Protein AF-A0A7S3FWG8-F1 (afdb_monomer_lite)

Organism: NCBI:txid1082188

Sequence (207 aa):
MFKAMLKEMLKQERSIYPHEIDDREIMVARKSCSHLYSVLGDLEFKLQNTKIVIKPEGYLYHMGGQNKDCFIGIESIPDSMNQFRLGTIFLRNFYVALDYELNFINIGVNAGSSERAKAYIEGRALRPNDDGSNTGARLAIILTVLLTMFSIAIIFFIKGSRELKKTNGAVVKVKQAKISTNIQDEGSRSDSLIQTAEPESLDEDDK

Structure (mmCIF, N/CA/C/O backbone):
data_AF-A0A7S3FWG8-F1
#
_entry.id   AF-A0A7S3FWG8-F1
#
loop_
_atom_site.group_PDB
_atom_site.id
_atom_site.type_symbol
_atom_site.label_atom_id
_atom_site.label_alt_id
_atom_site.label_comp_id
_atom_site.label_asym_id
_atom_site.label_entity_id
_atom_site.label_seq_id
_atom_site.pdbx_PDB_ins_code
_atom_site.Cartn_x
_atom_site.Cartn_y
_atom_site.Cartn_z
_atom_site.occupancy
_atom_site.B_iso_or_equiv
_atom_site.auth_seq_id
_atom_site.auth_comp_id
_atom_site.auth_asym_id
_atom_site.auth_atom_id
_atom_site.pdbx_PDB_model_num
ATOM 1 N N . MET A 1 1 ? -3.370 7.080 -15.780 1.00 82.75 1 MET A N 1
ATOM 2 C CA . MET A 1 1 ? -2.604 7.247 -14.513 1.00 82.75 1 MET A CA 1
ATOM 3 C C . MET A 1 1 ? -1.273 6.502 -14.504 1.00 82.75 1 MET A C 1
ATOM 5 O O . MET A 1 1 ? -0.270 7.115 -14.162 1.00 82.75 1 MET A O 1
ATOM 9 N N . PHE A 1 2 ? -1.245 5.222 -14.887 1.00 90.44 2 PHE A N 1
ATOM 10 C CA . PHE A 1 2 ? -0.034 4.389 -14.929 1.00 90.44 2 PHE A CA 1
ATOM 11 C C . PHE A 1 2 ? 1.193 5.108 -15.526 1.00 90.44 2 PHE A C 1
ATOM 13 O O . PHE A 1 2 ? 2.215 5.238 -14.862 1.00 90.44 2 PHE A O 1
ATOM 20 N N . LYS A 1 3 ? 1.043 5.722 -16.709 1.00 91.88 3 LYS A N 1
ATOM 21 C CA . LYS A 1 3 ? 2.101 6.509 -17.375 1.00 91.88 3 LYS A CA 1
ATOM 22 C C . LYS A 1 3 ? 2.652 7.671 -16.536 1.00 91.88 3 LYS A C 1
ATOM 24 O O . LYS A 1 3 ? 3.842 7.962 -16.604 1.00 91.88 3 LYS A O 1
ATOM 29 N N . ALA A 1 4 ? 1.804 8.345 -15.757 1.00 92.06 4 ALA A N 1
ATOM 30 C CA . ALA A 1 4 ? 2.237 9.443 -14.892 1.00 92.06 4 ALA A CA 1
ATOM 31 C C . ALA A 1 4 ? 3.102 8.919 -13.740 1.00 92.06 4 ALA A C 1
ATOM 33 O O . ALA A 1 4 ? 4.149 9.485 -13.451 1.00 92.06 4 ALA A O 1
ATOM 34 N N . MET A 1 5 ? 2.707 7.797 -13.142 1.00 91.81 5 MET A N 1
ATOM 35 C CA . MET A 1 5 ? 3.473 7.158 -12.076 1.00 91.81 5 MET A CA 1
ATOM 36 C C . MET A 1 5 ? 4.789 6.571 -12.585 1.00 91.81 5 MET A C 1
ATOM 38 O O . MET A 1 5 ? 5.823 6.812 -11.974 1.00 91.81 5 MET A O 1
ATOM 42 N N . LEU A 1 6 ? 4.774 5.908 -13.746 1.00 94.88 6 LEU A N 1
ATOM 43 C CA . LEU A 1 6 ? 5.989 5.467 -14.433 1.00 94.88 6 LEU A CA 1
ATOM 44 C C . LEU A 1 6 ? 6.947 6.645 -14.653 1.00 94.88 6 LEU A C 1
ATOM 46 O O . LEU A 1 6 ? 8.131 6.545 -14.347 1.00 94.88 6 LEU A O 1
ATOM 50 N N . LYS A 1 7 ? 6.437 7.793 -15.118 1.00 96.25 7 LYS A N 1
ATOM 51 C CA . LYS A 1 7 ? 7.238 9.010 -15.307 1.00 96.25 7 LYS A CA 1
ATOM 52 C C . LYS A 1 7 ? 7.851 9.524 -14.002 1.00 96.25 7 LYS A C 1
ATOM 54 O O . LYS A 1 7 ? 8.994 9.967 -14.029 1.00 96.25 7 LYS A O 1
ATOM 59 N N . GLU A 1 8 ? 7.123 9.492 -12.887 1.00 94.81 8 GLU A N 1
ATOM 60 C CA . GLU A 1 8 ? 7.662 9.894 -11.579 1.00 94.81 8 GLU A CA 1
ATOM 61 C C . GLU A 1 8 ? 8.712 8.904 -11.061 1.00 94.81 8 GLU A C 1
ATOM 63 O O . GLU A 1 8 ? 9.783 9.322 -10.626 1.00 94.81 8 GLU A O 1
ATOM 68 N N . MET A 1 9 ? 8.464 7.599 -11.184 1.00 95.00 9 MET A N 1
ATOM 69 C CA . MET A 1 9 ? 9.415 6.561 -10.775 1.00 95.00 9 MET A CA 1
ATOM 70 C C . MET A 1 9 ? 10.703 6.596 -11.609 1.00 95.00 9 MET A C 1
ATOM 72 O O . MET A 1 9 ? 11.795 6.466 -11.061 1.00 95.00 9 MET A O 1
ATOM 76 N N . LEU A 1 10 ? 10.601 6.885 -12.910 1.00 96.44 10 LEU A N 1
ATOM 77 C CA . LEU A 1 10 ? 11.748 7.060 -13.809 1.00 96.44 10 LEU A CA 1
ATOM 78 C C . LEU A 1 10 ? 12.682 8.212 -13.409 1.00 96.44 10 LEU A C 1
ATOM 80 O O . LEU A 1 10 ? 13.855 8.208 -13.791 1.00 96.44 10 LEU A O 1
ATOM 84 N N . LYS A 1 11 ? 12.196 9.205 -12.649 1.00 96.50 11 LYS A N 1
ATOM 85 C CA . LYS A 1 11 ? 13.058 10.266 -12.100 1.00 96.50 11 LYS A CA 1
ATOM 86 C C . LYS A 1 11 ? 13.990 9.735 -11.011 1.00 96.50 11 LYS A C 1
ATOM 88 O O . LYS A 1 11 ? 15.069 10.295 -10.838 1.00 96.50 11 LYS A O 1
ATOM 93 N N . GLN A 1 12 ? 13.572 8.691 -10.297 1.00 96.06 12 GLN A N 1
ATOM 94 C CA . GLN A 1 12 ? 14.326 8.074 -9.205 1.00 96.06 12 GLN A CA 1
ATOM 95 C C . GLN A 1 12 ? 15.195 6.919 -9.718 1.00 96.06 12 GLN A C 1
ATOM 97 O O . GLN A 1 12 ? 16.378 6.852 -9.399 1.00 96.06 12 GLN A O 1
ATOM 102 N N . GLU A 1 13 ? 14.644 6.055 -10.575 1.00 96.50 13 GLU A N 1
ATOM 103 C CA . GLU A 1 13 ? 15.344 4.899 -11.137 1.00 96.50 13 GLU A CA 1
ATOM 104 C C . GLU A 1 13 ? 15.087 4.778 -12.646 1.00 96.50 13 GLU A C 1
ATOM 106 O O . GLU A 1 13 ? 13.992 4.447 -13.101 1.00 96.50 13 GLU A O 1
ATOM 111 N N . ARG A 1 14 ? 16.134 5.016 -13.444 1.00 97.00 14 ARG A N 1
ATOM 112 C CA . ARG A 1 14 ? 16.050 5.034 -14.915 1.00 97.00 14 ARG A CA 1
ATOM 113 C C . ARG A 1 14 ? 15.959 3.649 -15.548 1.00 97.00 14 ARG A C 1
ATOM 115 O O . ARG A 1 14 ? 15.653 3.554 -16.731 1.00 97.00 14 ARG A O 1
ATOM 122 N N . SER A 1 15 ? 16.271 2.590 -14.803 1.00 96.56 15 SER A N 1
ATOM 123 C CA . SER A 1 15 ? 16.185 1.215 -15.305 1.00 96.56 15 SER A CA 1
ATOM 124 C C . SER A 1 15 ? 14.769 0.640 -15.305 1.00 96.56 15 SER A C 1
ATOM 126 O O . SER A 1 15 ? 14.615 -0.508 -15.719 1.00 96.56 15 SER A O 1
ATOM 128 N N . ILE A 1 16 ? 13.764 1.401 -14.852 1.00 97.44 16 ILE A N 1
ATOM 129 C CA . ILE A 1 16 ? 12.354 1.003 -14.900 1.00 97.44 16 ILE A CA 1
ATOM 130 C C . ILE A 1 16 ? 11.844 1.085 -16.342 1.00 97.44 16 ILE A C 1
ATOM 132 O O . ILE A 1 16 ? 12.090 2.058 -17.049 1.00 97.44 16 ILE A O 1
ATOM 136 N N . TYR A 1 17 ? 11.108 0.073 -16.783 1.00 96.06 17 TYR A N 1
ATOM 137 C CA . TYR A 1 17 ? 10.467 0.022 -18.090 1.00 96.06 17 TYR A CA 1
ATOM 138 C C . TYR A 1 17 ? 9.119 -0.709 -17.991 1.00 96.06 17 TYR A C 1
ATOM 140 O O . TYR A 1 17 ? 8.945 -1.553 -17.108 1.00 96.06 17 TYR A O 1
ATOM 148 N N . PRO A 1 18 ? 8.142 -0.382 -18.854 1.00 96.12 18 PRO A N 1
ATOM 149 C CA . PRO A 1 18 ? 6.921 -1.165 -18.962 1.00 96.12 18 PRO A CA 1
ATOM 150 C C . PRO A 1 18 ? 7.223 -2.503 -19.652 1.00 96.12 18 PRO A C 1
ATOM 152 O O . PRO A 1 18 ? 7.979 -2.558 -20.624 1.00 96.12 18 PRO A O 1
ATOM 155 N N . HIS A 1 19 ? 6.628 -3.575 -19.151 1.00 94.44 19 HIS A N 1
ATOM 156 C CA . HIS A 1 19 ? 6.668 -4.914 -19.719 1.00 94.44 19 HIS A CA 1
ATOM 157 C C . HIS A 1 19 ? 5.237 -5.424 -19.867 1.00 94.44 19 HIS A C 1
ATOM 159 O O . HIS A 1 19 ? 4.421 -5.219 -18.974 1.00 94.44 19 HIS A O 1
ATOM 165 N N . GLU A 1 20 ? 4.920 -6.051 -20.992 1.00 93.38 20 GLU A N 1
ATOM 166 C CA . GLU A 1 20 ? 3.567 -6.517 -21.284 1.00 93.38 20 GLU A CA 1
ATOM 167 C C . GLU A 1 20 ? 3.402 -7.977 -20.853 1.00 93.38 20 GLU A C 1
ATOM 169 O O . GLU A 1 20 ? 4.184 -8.839 -21.254 1.00 93.38 20 GLU A O 1
ATOM 174 N N . ILE A 1 21 ? 2.400 -8.239 -20.016 1.00 88.06 21 ILE A N 1
ATOM 175 C CA . ILE A 1 21 ? 2.000 -9.573 -19.563 1.00 88.06 21 ILE A CA 1
ATOM 176 C C . ILE A 1 21 ? 0.475 -9.636 -19.660 1.00 88.06 21 ILE A C 1
ATOM 178 O O . ILE A 1 21 ? -0.207 -8.819 -19.044 1.00 88.06 21 ILE A O 1
ATOM 182 N N . ASP A 1 22 ? -0.055 -10.589 -20.428 1.00 87.81 22 ASP A N 1
ATOM 183 C CA . ASP A 1 22 ? -1.500 -10.815 -20.592 1.00 87.81 22 ASP A CA 1
ATOM 184 C C . ASP A 1 22 ? -2.291 -9.534 -20.948 1.00 87.81 22 ASP A C 1
ATOM 186 O O . ASP A 1 22 ? -3.274 -9.187 -20.285 1.00 87.81 22 ASP A O 1
ATOM 190 N N . ASP A 1 23 ? -1.827 -8.798 -21.968 1.00 87.88 23 ASP A N 1
ATOM 191 C CA . ASP A 1 23 ? -2.390 -7.518 -22.440 1.00 87.88 23 ASP A CA 1
ATOM 192 C C . ASP A 1 23 ? -2.407 -6.395 -21.378 1.00 87.88 23 ASP A C 1
ATOM 194 O O . ASP A 1 23 ? -3.205 -5.451 -21.437 1.00 87.88 23 ASP A O 1
ATOM 198 N N . ARG A 1 24 ? -1.539 -6.487 -20.362 1.00 89.25 24 ARG A N 1
ATOM 199 C CA . ARG A 1 24 ? -1.357 -5.458 -19.329 1.00 89.25 24 ARG A CA 1
ATOM 200 C C . ARG A 1 24 ? 0.098 -5.045 -19.227 1.00 89.25 24 ARG A C 1
ATOM 202 O O . ARG A 1 24 ? 0.996 -5.879 -19.189 1.00 89.25 24 ARG A O 1
ATOM 209 N N . GLU A 1 25 ? 0.332 -3.745 -19.096 1.00 94.44 25 GLU A N 1
ATOM 210 C CA . GLU A 1 25 ? 1.657 -3.220 -18.793 1.00 94.44 25 GLU A CA 1
ATOM 211 C C . GLU A 1 25 ? 1.919 -3.303 -17.283 1.00 94.44 25 GLU A C 1
ATOM 213 O O . GLU A 1 25 ? 1.205 -2.704 -16.474 1.00 94.44 25 GLU A O 1
ATOM 218 N N . ILE A 1 26 ? 2.981 -4.005 -16.900 1.00 94.25 26 ILE A N 1
ATOM 219 C CA . ILE A 1 26 ? 3.569 -3.992 -15.561 1.00 94.25 26 ILE A CA 1
ATOM 220 C C . ILE A 1 26 ? 4.902 -3.244 -15.586 1.00 94.25 26 ILE A C 1
ATOM 222 O O . ILE A 1 26 ? 5.617 -3.246 -16.585 1.00 94.25 26 ILE A O 1
ATOM 226 N N . MET A 1 27 ? 5.263 -2.584 -14.489 1.00 95.50 27 MET A N 1
ATOM 227 C CA . MET A 1 27 ? 6.569 -1.935 -14.371 1.00 95.50 27 MET A CA 1
ATOM 228 C C . MET A 1 27 ? 7.631 -2.922 -13.872 1.00 95.50 27 MET A C 1
ATOM 230 O O . MET A 1 27 ? 7.455 -3.580 -12.846 1.00 95.50 27 MET A O 1
ATOM 234 N N . VAL A 1 28 ? 8.759 -2.988 -14.578 1.00 95.56 28 VAL A N 1
ATOM 235 C CA . VAL A 1 28 ? 9.897 -3.864 -14.265 1.00 95.56 28 VAL A CA 1
ATOM 236 C C . VAL A 1 28 ? 11.178 -3.040 -14.243 1.00 95.56 28 VAL A C 1
ATOM 238 O O . VAL A 1 28 ? 11.341 -2.119 -15.036 1.00 95.56 28 VAL A O 1
ATOM 241 N N . ALA A 1 29 ? 12.102 -3.356 -13.343 1.00 96.44 29 ALA A N 1
ATOM 242 C CA . ALA A 1 29 ? 13.400 -2.701 -13.232 1.00 96.44 29 ALA A CA 1
ATOM 243 C C . ALA A 1 29 ? 14.542 -3.704 -13.426 1.00 96.44 29 ALA A C 1
ATOM 245 O O . ALA A 1 29 ? 14.542 -4.772 -12.813 1.00 96.44 29 ALA A O 1
ATOM 246 N N . ARG A 1 30 ? 15.573 -3.335 -14.201 1.00 94.69 30 ARG A N 1
ATOM 247 C CA . ARG A 1 30 ? 16.791 -4.158 -14.420 1.00 94.69 30 ARG A CA 1
ATOM 248 C C . ARG A 1 30 ? 17.788 -4.074 -13.255 1.00 94.69 30 ARG A C 1
ATOM 250 O O . ARG A 1 30 ? 18.999 -3.920 -13.451 1.00 94.69 30 ARG A O 1
ATOM 257 N N . LYS A 1 31 ? 17.268 -4.069 -12.033 1.00 94.69 31 LYS A N 1
ATOM 258 C CA . LYS A 1 31 ? 17.998 -3.964 -10.768 1.00 94.69 31 LYS A CA 1
ATOM 259 C C . LYS A 1 31 ? 17.358 -4.914 -9.766 1.00 94.69 31 LYS A C 1
ATOM 261 O O . LYS A 1 31 ? 16.162 -5.181 -9.839 1.00 94.69 31 LYS A O 1
ATOM 266 N N . SER A 1 32 ? 18.145 -5.373 -8.796 1.00 93.62 32 SER A N 1
ATOM 267 C CA . SER A 1 32 ? 17.620 -6.199 -7.710 1.00 93.62 32 SER A CA 1
ATOM 268 C C . SER A 1 32 ? 16.622 -5.412 -6.860 1.00 93.62 32 SER A C 1
ATOM 270 O O . SER A 1 32 ? 16.818 -4.218 -6.617 1.00 93.62 32 SER A O 1
ATOM 272 N N . CYS A 1 33 ? 15.596 -6.081 -6.320 1.00 93.25 33 CYS A N 1
ATOM 273 C CA . CYS A 1 33 ? 14.651 -5.393 -5.434 1.00 93.25 33 CYS A CA 1
ATOM 274 C C . CYS A 1 33 ? 15.342 -4.794 -4.202 1.00 93.25 33 CYS A C 1
ATOM 276 O O . CYS A 1 33 ? 14.963 -3.717 -3.765 1.00 93.25 33 CYS A O 1
ATOM 278 N N . SER A 1 34 ? 16.411 -5.428 -3.701 1.00 92.81 34 SER A N 1
ATOM 279 C CA . SER A 1 34 ? 17.202 -4.907 -2.578 1.00 92.81 34 SER A CA 1
ATOM 280 C C . SER A 1 34 ? 17.762 -3.506 -2.820 1.00 92.81 34 SER A C 1
ATOM 282 O O . SER A 1 34 ? 17.771 -2.692 -1.904 1.00 92.81 34 SER A O 1
ATOM 284 N N . HIS A 1 35 ? 18.199 -3.211 -4.046 1.00 94.00 35 HIS A N 1
ATOM 285 C CA . HIS A 1 35 ? 18.660 -1.877 -4.423 1.00 94.00 35 HIS A CA 1
ATOM 286 C C . HIS A 1 35 ? 17.490 -0.888 -4.458 1.00 94.00 35 HIS A C 1
ATOM 288 O O . HIS A 1 35 ? 17.597 0.239 -3.982 1.00 94.00 35 HIS A O 1
ATOM 294 N N . LEU A 1 36 ? 16.350 -1.327 -4.993 1.00 95.38 36 LEU A N 1
ATOM 295 C CA . LEU A 1 36 ? 15.167 -0.485 -5.140 1.00 95.38 36 LEU A CA 1
ATOM 296 C C . LEU A 1 36 ? 14.490 -0.157 -3.810 1.00 95.38 36 LEU A C 1
ATOM 298 O O . LEU A 1 36 ? 13.855 0.890 -3.728 1.00 95.38 36 LEU A O 1
ATOM 302 N N . TYR A 1 37 ? 14.682 -0.973 -2.766 1.00 94.25 37 TYR A N 1
ATOM 303 C CA . TYR A 1 37 ? 14.154 -0.692 -1.427 1.00 94.25 37 TYR A CA 1
ATOM 304 C C . TYR A 1 37 ? 14.616 0.656 -0.869 1.00 94.25 37 TYR A C 1
ATOM 306 O O . TYR A 1 37 ? 13.851 1.331 -0.192 1.00 94.25 37 TYR A O 1
ATOM 314 N N . SER A 1 38 ? 15.849 1.067 -1.176 1.00 94.12 38 SER A N 1
ATOM 315 C CA . SER A 1 38 ? 16.409 2.349 -0.728 1.00 94.12 38 SER A CA 1
ATOM 316 C C . SER A 1 38 ? 16.240 3.499 -1.722 1.00 94.12 38 SER A C 1
ATOM 318 O O . SER A 1 38 ? 16.559 4.636 -1.386 1.00 94.12 38 SER A O 1
ATOM 320 N N . VAL A 1 39 ? 15.817 3.210 -2.955 1.00 96.12 39 VAL A N 1
ATOM 321 C CA . VAL A 1 39 ? 15.745 4.205 -4.038 1.00 96.12 39 VAL A CA 1
ATOM 322 C C . VAL A 1 39 ? 14.323 4.695 -4.240 1.00 96.12 39 VAL A C 1
ATOM 324 O O . VAL A 1 39 ? 14.116 5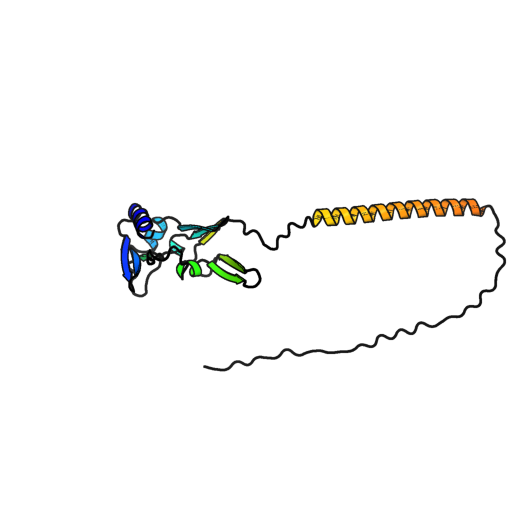.891 -4.427 1.00 96.12 39 VAL A O 1
ATOM 327 N N . LEU A 1 40 ? 13.356 3.777 -4.228 1.00 96.44 40 LEU A N 1
ATOM 328 C CA . LEU A 1 40 ? 11.964 4.121 -4.460 1.00 96.44 40 LEU A CA 1
ATOM 329 C C . LEU A 1 40 ? 11.310 4.646 -3.183 1.00 96.44 40 LEU A C 1
ATOM 331 O O . LEU A 1 40 ? 11.607 4.197 -2.079 1.00 96.44 40 LEU A O 1
ATOM 335 N N . GLY A 1 41 ? 10.402 5.604 -3.351 1.00 95.25 41 GLY A N 1
ATOM 336 C CA . GLY A 1 41 ? 9.591 6.132 -2.258 1.00 95.25 41 GLY A CA 1
ATOM 337 C C . GLY A 1 41 ? 8.442 5.211 -1.844 1.00 95.25 41 GLY A C 1
ATOM 338 O O . GLY A 1 41 ? 8.085 4.255 -2.540 1.00 95.25 41 GLY A O 1
ATOM 339 N N . ASP A 1 42 ? 7.823 5.544 -0.718 1.00 95.69 42 ASP A N 1
ATOM 340 C CA . ASP A 1 42 ? 6.610 4.880 -0.253 1.00 95.69 42 ASP A CA 1
ATOM 341 C C . ASP A 1 42 ? 5.427 5.169 -1.197 1.00 95.69 42 ASP A C 1
ATOM 343 O O . ASP A 1 42 ? 5.281 6.270 -1.736 1.00 95.69 42 ASP A O 1
ATOM 347 N N . LEU A 1 43 ? 4.557 4.175 -1.391 1.00 93.62 43 LEU A N 1
ATOM 348 C CA . LEU A 1 43 ? 3.277 4.359 -2.067 1.00 93.62 43 LEU A CA 1
ATOM 349 C C . LEU A 1 43 ? 2.230 4.793 -1.052 1.00 93.62 43 LEU A C 1
ATOM 351 O O . LEU A 1 43 ? 1.923 4.062 -0.108 1.00 93.62 43 LEU A O 1
ATOM 355 N N . GLU A 1 44 ? 1.653 5.966 -1.284 1.00 93.38 44 GLU A N 1
ATOM 356 C CA . GLU A 1 44 ? 0.655 6.556 -0.404 1.00 93.38 44 GLU A CA 1
ATOM 357 C C . GLU A 1 44 ? -0.711 6.619 -1.089 1.00 93.38 44 GLU A C 1
ATOM 359 O O . GLU A 1 44 ? -0.862 7.171 -2.181 1.00 93.38 44 GLU A O 1
ATOM 364 N N . PHE A 1 45 ? -1.731 6.097 -0.412 1.00 89.12 45 PHE A N 1
ATOM 365 C CA . PHE A 1 45 ? -3.122 6.168 -0.845 1.00 89.12 45 PHE A CA 1
ATOM 366 C C . PHE A 1 45 ? -3.948 6.815 0.253 1.00 89.12 45 PHE A C 1
ATOM 368 O O . PHE A 1 45 ? -3.863 6.433 1.419 1.00 89.12 45 PHE A O 1
ATOM 375 N N . LYS A 1 46 ? -4.788 7.781 -0.110 1.00 89.38 46 LYS A N 1
ATOM 376 C CA . LYS A 1 46 ? -5.725 8.390 0.830 1.00 89.38 46 LYS A CA 1
ATOM 377 C C . LYS A 1 46 ? -7.120 7.826 0.593 1.00 8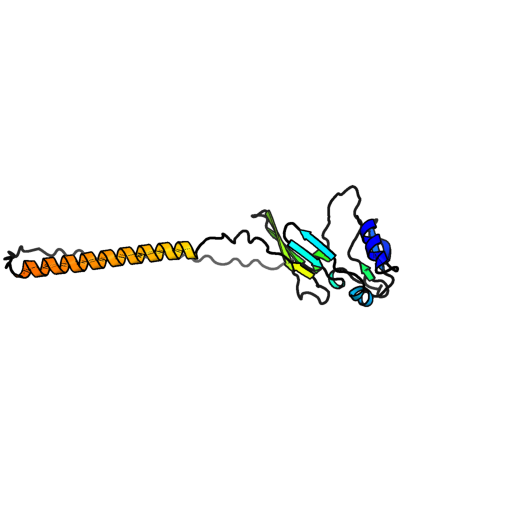9.38 46 LYS A C 1
ATOM 379 O O . LYS A 1 46 ? -7.730 8.097 -0.438 1.00 89.38 46 LYS A O 1
ATOM 384 N N . LEU A 1 47 ? -7.622 7.064 1.558 1.00 85.69 47 LEU A N 1
ATOM 385 C CA . LEU A 1 47 ? -8.998 6.584 1.602 1.00 85.69 47 LEU A CA 1
ATOM 386 C C . LEU A 1 47 ? -9.732 7.358 2.697 1.00 85.69 47 LEU A C 1
ATOM 388 O O . LEU A 1 47 ? -9.528 7.117 3.884 1.00 85.69 47 LEU A O 1
ATOM 392 N N . GLN A 1 48 ? -10.574 8.312 2.294 1.00 84.88 48 GLN A N 1
ATOM 393 C CA . GLN A 1 48 ? -11.296 9.199 3.215 1.00 84.88 48 GLN A CA 1
ATOM 394 C C . GLN A 1 48 ? -10.331 9.929 4.182 1.00 84.88 48 GLN A C 1
ATOM 396 O O . GLN A 1 48 ? -9.514 10.745 3.744 1.00 84.88 48 GLN A O 1
ATOM 401 N N . ASN A 1 49 ? -10.410 9.623 5.482 1.00 84.38 49 ASN A N 1
ATOM 402 C CA . ASN A 1 49 ? -9.577 10.190 6.550 1.00 84.38 49 ASN A CA 1
ATOM 403 C C . ASN A 1 49 ? -8.388 9.297 6.934 1.00 84.38 49 ASN A C 1
ATOM 405 O O . ASN A 1 49 ? -7.672 9.599 7.888 1.00 84.38 49 ASN A O 1
ATOM 409 N N . THR A 1 50 ? -8.180 8.213 6.194 1.00 85.88 50 THR A N 1
ATOM 410 C CA . THR A 1 50 ? -7.127 7.238 6.440 1.00 85.88 50 THR A CA 1
ATOM 411 C C . THR A 1 50 ? -6.103 7.304 5.317 1.00 85.88 50 THR A C 1
ATOM 413 O O . THR A 1 50 ? -6.434 7.204 4.134 1.00 85.88 50 THR A O 1
ATOM 416 N N . LYS A 1 51 ? -4.837 7.469 5.682 1.00 92.12 51 LYS A N 1
ATOM 417 C CA . LYS A 1 51 ? -3.698 7.374 4.778 1.00 92.12 51 LYS A CA 1
ATOM 418 C C . LYS A 1 51 ? -3.090 5.980 4.913 1.00 92.12 51 LYS A C 1
ATOM 420 O O . LYS A 1 51 ? -2.701 5.553 5.994 1.00 92.12 51 LYS A O 1
ATOM 425 N N . ILE A 1 52 ? -3.045 5.258 3.806 1.00 91.62 52 ILE A N 1
ATOM 426 C CA . ILE A 1 52 ? -2.449 3.932 3.696 1.00 91.62 52 ILE A CA 1
ATOM 427 C C . ILE A 1 52 ? -1.082 4.097 3.050 1.00 91.62 52 ILE A C 1
ATOM 429 O O . ILE A 1 52 ? -0.984 4.695 1.978 1.00 91.62 52 ILE A O 1
ATOM 433 N N . VAL A 1 53 ? -0.048 3.561 3.692 1.00 94.31 53 VAL A N 1
ATOM 434 C CA . VAL A 1 53 ? 1.333 3.663 3.219 1.00 94.31 53 VAL A CA 1
ATOM 435 C C . VAL A 1 53 ? 1.910 2.269 3.024 1.00 94.31 53 VAL A C 1
ATOM 437 O O . VAL A 1 53 ? 1.878 1.449 3.943 1.00 94.31 53 VAL A O 1
ATOM 440 N N . ILE A 1 54 ? 2.438 1.997 1.830 1.00 94.81 54 ILE A N 1
ATOM 441 C CA . ILE A 1 54 ? 3.133 0.753 1.485 1.00 94.81 54 ILE A CA 1
ATOM 442 C C . ILE A 1 54 ? 4.580 1.096 1.137 1.00 94.81 54 ILE A C 1
ATOM 444 O O . ILE A 1 54 ? 4.834 1.828 0.181 1.00 94.81 54 ILE A O 1
ATOM 448 N N . LYS A 1 55 ? 5.529 0.543 1.889 1.00 95.50 55 LYS A N 1
ATOM 449 C CA . LYS A 1 55 ? 6.962 0.715 1.632 1.00 95.50 55 LYS A CA 1
ATOM 450 C C . LYS A 1 55 ? 7.409 -0.071 0.396 1.00 95.50 55 LYS A C 1
ATOM 452 O O . LYS A 1 55 ? 6.727 -1.032 0.028 1.00 95.50 55 LYS A O 1
ATOM 457 N N . PRO A 1 56 ? 8.560 0.265 -0.213 1.00 95.81 56 PRO A N 1
ATOM 458 C CA . PRO A 1 56 ? 9.144 -0.476 -1.333 1.00 95.81 56 PRO A CA 1
ATOM 459 C C . PRO A 1 56 ? 9.116 -1.999 -1.202 1.00 95.81 56 PRO A C 1
ATOM 461 O O . PRO A 1 56 ? 8.666 -2.690 -2.112 1.00 95.81 56 PRO A O 1
ATOM 464 N N . GLU A 1 57 ? 9.501 -2.556 -0.057 1.00 94.12 57 GLU A N 1
ATOM 465 C CA . GLU A 1 57 ? 9.475 -4.005 0.179 1.00 94.12 57 GLU A CA 1
ATOM 466 C C . GLU A 1 57 ? 8.059 -4.593 0.074 1.00 94.12 57 GLU A C 1
ATOM 468 O O . GLU A 1 57 ? 7.878 -5.741 -0.333 1.00 94.12 57 GLU A O 1
ATOM 473 N N . GLY A 1 58 ? 7.058 -3.779 0.415 1.00 93.94 58 GLY A N 1
ATOM 474 C CA . GLY A 1 58 ? 5.640 -4.090 0.365 1.00 93.94 58 GLY A CA 1
ATOM 475 C C . GLY A 1 58 ? 5.092 -4.223 -1.047 1.00 93.94 58 GLY A C 1
ATOM 476 O O . GLY A 1 58 ? 4.209 -5.056 -1.256 1.00 93.94 58 GLY A O 1
ATOM 477 N N . TYR A 1 59 ? 5.614 -3.492 -2.031 1.00 95.19 59 TYR A N 1
ATOM 478 C CA . TYR A 1 59 ? 5.090 -3.507 -3.405 1.00 95.19 59 TYR A CA 1
ATOM 479 C C . TYR A 1 59 ? 6.057 -4.048 -4.460 1.00 95.19 59 TYR A C 1
ATOM 481 O O . TYR A 1 59 ? 5.644 -4.282 -5.594 1.00 95.19 59 TYR A O 1
ATOM 489 N N . LEU A 1 60 ? 7.311 -4.307 -4.107 1.00 95.12 60 LEU A N 1
ATOM 490 C CA . LEU A 1 60 ? 8.287 -4.942 -4.986 1.00 95.12 60 LEU A CA 1
ATOM 491 C C . LEU A 1 60 ? 8.277 -6.466 -4.818 1.00 95.12 60 LEU A C 1
ATOM 493 O O . LEU A 1 60 ? 7.941 -6.996 -3.753 1.00 95.12 60 LEU A O 1
ATOM 497 N N . TYR A 1 61 ? 8.601 -7.199 -5.880 1.00 93.06 61 TYR A N 1
ATOM 498 C CA . TYR A 1 61 ? 8.712 -8.657 -5.843 1.00 93.06 61 TYR A CA 1
ATOM 499 C C . TYR A 1 61 ? 9.556 -9.204 -6.999 1.00 93.06 61 TYR A C 1
ATOM 501 O O . TYR A 1 61 ? 9.855 -8.503 -7.959 1.00 93.06 61 TYR A O 1
ATOM 509 N N . HIS A 1 62 ? 9.933 -10.478 -6.902 1.00 90.62 62 HIS A N 1
ATOM 510 C CA . HIS A 1 62 ? 10.561 -11.217 -7.996 1.00 90.62 62 HIS A CA 1
ATOM 511 C C . HIS A 1 62 ? 9.605 -12.315 -8.457 1.00 90.62 62 HIS A C 1
ATOM 513 O O . HIS A 1 62 ? 8.925 -12.925 -7.625 1.00 90.62 62 HIS A O 1
ATOM 519 N N . MET A 1 63 ? 9.584 -12.593 -9.757 1.00 84.94 63 MET A N 1
ATOM 520 C CA . MET A 1 63 ? 8.971 -13.811 -10.279 1.00 84.94 63 MET A CA 1
ATOM 521 C C . MET A 1 63 ? 9.959 -14.978 -10.175 1.00 84.94 63 MET A C 1
ATOM 523 O O . MET A 1 63 ? 11.177 -14.794 -10.262 1.00 84.94 63 MET A O 1
ATOM 527 N N . GLY A 1 64 ? 9.442 -16.191 -9.965 1.00 80.56 64 GLY A N 1
ATOM 528 C CA . GLY A 1 64 ? 10.270 -17.395 -9.884 1.00 80.56 64 GLY A CA 1
ATOM 529 C C . GLY A 1 64 ? 11.144 -17.548 -11.133 1.00 80.56 64 GLY A C 1
ATOM 530 O O . GLY A 1 64 ? 10.645 -17.489 -12.250 1.00 80.56 64 GLY A O 1
ATOM 531 N N . GLY A 1 65 ? 12.457 -17.707 -10.945 1.00 76.69 65 GLY A N 1
ATOM 532 C CA . GLY A 1 65 ? 13.419 -17.845 -12.047 1.00 76.69 65 GLY A CA 1
ATOM 533 C C . GLY A 1 65 ? 13.975 -16.531 -12.613 1.00 76.69 65 GLY A C 1
ATOM 534 O O . GLY A 1 65 ? 14.906 -16.577 -13.415 1.00 76.69 65 GLY A O 1
ATOM 535 N N . GLN A 1 66 ? 13.497 -15.364 -12.165 1.00 72.19 66 GLN A N 1
ATOM 536 C CA . GLN A 1 66 ? 13.988 -14.050 -12.598 1.00 72.19 66 GLN A CA 1
ATOM 537 C C . GLN A 1 66 ? 14.523 -13.232 -11.415 1.00 72.19 66 GLN A C 1
ATOM 539 O O . GLN A 1 66 ? 13.949 -12.235 -10.997 1.00 72.19 66 GLN A O 1
ATOM 544 N N . ASN A 1 67 ? 15.673 -13.644 -10.873 1.00 74.81 67 ASN A N 1
ATOM 545 C CA . ASN A 1 67 ? 16.288 -12.977 -9.712 1.00 74.81 67 ASN A CA 1
ATOM 546 C C . ASN A 1 67 ? 17.030 -11.670 -10.057 1.00 74.81 67 ASN A C 1
ATOM 548 O O . ASN A 1 67 ? 17.543 -11.003 -9.160 1.00 74.81 67 ASN A O 1
ATOM 552 N N . LYS A 1 68 ? 17.170 -11.342 -11.348 1.00 85.00 68 LYS A N 1
ATOM 553 C CA . LYS A 1 68 ? 17.909 -10.154 -11.810 1.00 85.00 68 LYS A CA 1
ATOM 554 C C . LYS A 1 68 ? 17.017 -8.926 -11.963 1.00 85.00 68 LYS A C 1
ATOM 556 O O . LYS A 1 68 ? 17.490 -7.815 -11.725 1.00 85.00 68 LYS A O 1
ATOM 561 N N . ASP A 1 69 ? 15.760 -9.156 -12.324 1.00 92.12 69 ASP A N 1
ATOM 562 C CA . ASP A 1 69 ? 14.786 -8.110 -12.588 1.00 92.12 69 ASP A CA 1
ATOM 563 C C . ASP A 1 69 ? 13.804 -8.039 -11.419 1.00 92.12 69 ASP A C 1
ATOM 565 O O . ASP A 1 69 ? 13.351 -9.060 -10.897 1.00 92.12 69 ASP A O 1
ATOM 569 N N . CYS A 1 70 ? 13.497 -6.822 -10.987 1.00 95.19 70 CYS A N 1
ATOM 570 C CA . CYS A 1 70 ? 12.540 -6.578 -9.922 1.00 95.19 70 CYS A CA 1
ATOM 571 C C . CYS A 1 70 ? 11.229 -6.068 -10.510 1.00 95.19 70 CYS A C 1
ATOM 573 O O . CYS A 1 70 ? 11.206 -5.091 -11.261 1.00 95.19 70 CYS A O 1
ATOM 575 N N . PHE A 1 71 ? 10.134 -6.714 -10.132 1.00 95.25 71 PHE A N 1
ATOM 576 C CA . PHE A 1 71 ? 8.791 -6.333 -10.530 1.00 95.25 71 PHE A CA 1
ATOM 577 C C . PHE A 1 71 ? 8.229 -5.329 -9.534 1.00 95.25 71 PHE A C 1
ATOM 579 O O . PHE A 1 71 ? 8.330 -5.501 -8.314 1.00 95.25 71 PHE A O 1
ATOM 586 N N . ILE A 1 72 ? 7.607 -4.286 -10.069 1.00 95.94 72 ILE A N 1
ATOM 587 C CA . ILE A 1 72 ? 6.875 -3.288 -9.304 1.00 95.94 72 ILE A CA 1
ATOM 588 C C . ILE A 1 72 ? 5.403 -3.665 -9.391 1.00 95.94 72 ILE A C 1
ATOM 590 O O . ILE A 1 72 ? 4.844 -3.778 -10.477 1.00 95.94 72 ILE A O 1
ATOM 594 N N . GLY A 1 73 ? 4.786 -3.876 -8.233 1.00 93.94 73 GLY A N 1
ATOM 595 C CA . GLY A 1 73 ? 3.417 -4.341 -8.042 1.00 93.94 73 GLY A CA 1
ATOM 596 C C . GLY A 1 73 ? 2.324 -3.358 -8.439 1.00 93.94 73 GLY A C 1
ATOM 597 O O . GLY A 1 73 ? 1.395 -3.125 -7.668 1.00 93.94 73 GLY A O 1
ATOM 598 N N . ILE A 1 74 ? 2.457 -2.753 -9.614 1.00 93.62 74 ILE A N 1
ATOM 599 C CA . ILE A 1 74 ? 1.515 -1.807 -10.175 1.00 93.62 74 ILE A CA 1
ATOM 600 C C . ILE A 1 74 ? 1.370 -2.091 -11.665 1.00 93.62 74 ILE A C 1
ATOM 602 O O . ILE A 1 74 ? 2.353 -2.123 -12.404 1.00 93.62 74 ILE A O 1
ATOM 606 N N . GLU A 1 75 ? 0.123 -2.247 -12.084 1.00 92.88 75 GLU A N 1
ATOM 607 C CA . GLU A 1 75 ? -0.253 -2.626 -13.439 1.00 92.88 75 GLU A CA 1
ATOM 608 C C . GLU A 1 75 ? -1.158 -1.562 -14.059 1.00 92.88 75 GLU A C 1
ATOM 610 O O . GLU A 1 75 ? -1.920 -0.871 -13.369 1.00 92.88 75 GLU A O 1
ATOM 615 N N . SER A 1 76 ? -1.088 -1.438 -15.379 1.00 92.50 76 SER A N 1
ATOM 616 C CA . SER A 1 76 ? -2.054 -0.669 -16.146 1.00 92.50 76 SER A CA 1
ATOM 617 C C . SER A 1 76 ? -3.414 -1.362 -16.134 1.00 92.50 76 SER A C 1
ATOM 619 O O . SER A 1 76 ? -3.511 -2.582 -16.271 1.00 92.50 76 SER A O 1
ATOM 621 N N . ILE A 1 77 ? -4.471 -0.566 -16.059 1.00 89.31 77 ILE A N 1
ATOM 622 C CA . ILE A 1 77 ? -5.836 -0.996 -16.355 1.00 89.31 77 ILE A CA 1
ATOM 623 C C . ILE A 1 77 ? -6.319 -0.246 -17.600 1.00 89.31 77 ILE A C 1
ATOM 625 O O . ILE A 1 77 ? -5.862 0.878 -17.825 1.00 89.31 77 ILE A O 1
ATOM 629 N N . PRO A 1 78 ? -7.242 -0.822 -18.390 1.00 85.56 78 PRO A N 1
ATOM 630 C CA . PRO A 1 78 ? -7.877 -0.113 -19.492 1.00 85.56 78 PRO A CA 1
ATOM 631 C C . PRO A 1 78 ? -8.425 1.247 -19.050 1.00 85.56 78 PRO A C 1
ATOM 633 O O . PRO A 1 78 ? -9.174 1.325 -18.075 1.00 85.56 78 PRO A O 1
ATOM 636 N N . ASP A 1 79 ? -8.088 2.305 -19.792 1.00 80.25 79 ASP A N 1
ATOM 637 C CA . ASP A 1 79 ? -8.482 3.687 -19.469 1.00 80.25 79 ASP A CA 1
ATOM 638 C C . ASP A 1 79 ? -10.011 3.886 -19.460 1.00 80.25 79 ASP A C 1
ATOM 640 O O . ASP A 1 79 ? -10.516 4.831 -18.856 1.00 80.25 79 ASP A O 1
ATOM 644 N N . SER A 1 80 ? -10.768 2.971 -20.079 1.00 83.88 80 SER A N 1
ATOM 645 C CA . SER A 1 80 ? -12.234 2.940 -20.012 1.00 83.88 80 SER A CA 1
ATOM 646 C C . SER A 1 80 ? -12.771 2.698 -18.597 1.00 83.88 80 SER A C 1
ATOM 648 O O . SER A 1 80 ? -13.934 2.983 -18.323 1.00 83.88 80 SER A O 1
ATOM 650 N N . MET A 1 81 ? -11.949 2.158 -17.694 1.00 78.50 81 MET A N 1
ATOM 651 C CA . MET A 1 81 ? -12.316 1.856 -16.317 1.00 78.50 81 MET A CA 1
ATOM 652 C C . MET A 1 81 ? -11.713 2.906 -15.381 1.00 78.50 81 MET A C 1
ATOM 654 O O . MET A 1 81 ? -10.557 2.816 -14.979 1.00 78.50 81 MET A O 1
ATOM 658 N N . ASN A 1 82 ? -12.511 3.902 -14.998 1.00 82.19 82 ASN A N 1
ATOM 659 C CA . ASN A 1 82 ? -12.113 4.953 -14.055 1.00 82.19 82 ASN A CA 1
ATOM 660 C C . ASN A 1 82 ? -12.146 4.458 -12.591 1.00 82.19 82 ASN A C 1
ATOM 662 O O . ASN A 1 82 ? -12.880 4.988 -11.759 1.00 82.19 82 ASN A O 1
ATOM 666 N N . GLN A 1 83 ? -11.407 3.392 -12.282 1.00 87.75 83 GLN A N 1
ATOM 667 C CA . GLN A 1 83 ? -11.387 2.765 -10.957 1.00 87.75 83 GLN A CA 1
ATOM 668 C C . GLN A 1 83 ? -9.973 2.355 -10.551 1.00 87.75 83 GLN A C 1
ATOM 670 O O . GLN A 1 83 ? -9.125 2.114 -11.396 1.00 87.75 83 GLN A O 1
A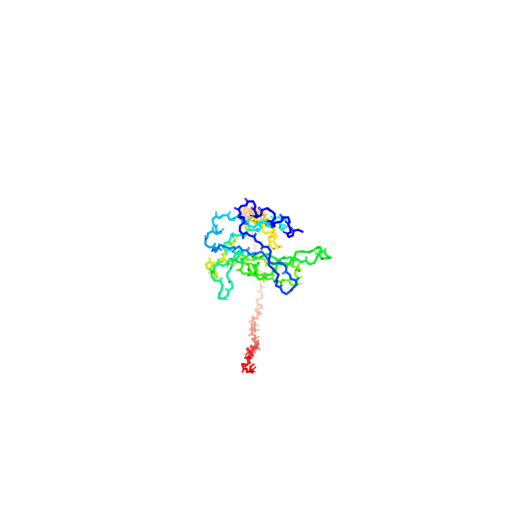TOM 675 N N . PHE A 1 84 ? -9.735 2.179 -9.255 1.00 88.44 84 PHE A N 1
ATOM 676 C CA . PHE A 1 84 ? -8.526 1.524 -8.757 1.00 88.44 84 PHE A CA 1
ATOM 677 C C . PHE A 1 84 ? -8.818 0.065 -8.435 1.00 88.44 84 PHE A C 1
ATOM 679 O O . PHE A 1 84 ? -9.863 -0.250 -7.868 1.00 88.44 84 PHE A O 1
ATOM 686 N N . ARG A 1 85 ? -7.895 -0.832 -8.787 1.00 90.81 85 ARG A N 1
ATOM 687 C CA . ARG A 1 85 ? -7.977 -2.250 -8.424 1.00 90.81 85 ARG A CA 1
ATOM 688 C C . ARG A 1 85 ? -6.871 -2.573 -7.434 1.00 90.81 85 ARG A C 1
ATOM 690 O O . ARG A 1 85 ? -5.693 -2.540 -7.773 1.00 90.81 85 ARG A O 1
ATOM 697 N N . LEU A 1 86 ? -7.270 -2.864 -6.202 1.00 91.50 86 LEU A N 1
ATOM 698 C CA . LEU A 1 86 ? -6.368 -3.256 -5.127 1.00 91.50 86 LEU A CA 1
ATOM 699 C C . LEU A 1 86 ? -6.215 -4.779 -5.159 1.00 91.50 86 LEU A C 1
ATOM 701 O O . LEU A 1 86 ? -7.056 -5.504 -4.638 1.00 91.50 86 LEU A O 1
ATOM 705 N N . GLY A 1 87 ? -5.186 -5.251 -5.862 1.00 91.25 87 GLY A N 1
ATOM 706 C CA . GLY A 1 87 ? -4.940 -6.678 -6.078 1.00 91.25 87 GLY A CA 1
ATOM 707 C C . GLY A 1 87 ? -4.033 -7.320 -5.026 1.00 91.25 87 GLY A C 1
ATOM 708 O O . GLY A 1 87 ? -3.913 -6.858 -3.892 1.00 91.25 87 GLY A O 1
ATOM 709 N N . THR A 1 88 ? -3.328 -8.372 -5.439 1.00 90.19 88 THR A N 1
ATOM 710 C CA . THR A 1 88 ? -2.459 -9.207 -4.592 1.00 90.19 88 THR A CA 1
ATOM 711 C C . THR A 1 88 ? -1.431 -8.413 -3.791 1.00 90.19 88 THR A C 1
ATOM 713 O O . THR A 1 88 ? -1.154 -8.740 -2.643 1.00 90.19 88 THR A O 1
ATOM 716 N N . ILE A 1 89 ? -0.878 -7.342 -4.361 1.00 92.00 89 ILE A N 1
ATOM 717 C CA . ILE A 1 89 ? 0.118 -6.500 -3.686 1.00 92.00 89 ILE A CA 1
ATOM 718 C C . ILE A 1 89 ? -0.488 -5.775 -2.488 1.00 92.00 89 ILE A C 1
ATOM 720 O O . ILE A 1 89 ? 0.138 -5.684 -1.434 1.00 92.00 89 ILE A O 1
ATOM 724 N N . PHE A 1 90 ? -1.730 -5.316 -2.618 1.00 92.62 90 PHE A N 1
ATOM 725 C CA . PHE A 1 90 ? -2.463 -4.736 -1.506 1.00 92.62 90 PHE A CA 1
ATOM 726 C C . PHE A 1 90 ? -2.784 -5.808 -0.455 1.00 92.62 90 PHE A C 1
ATOM 728 O O . PHE A 1 90 ? -2.424 -5.651 0.708 1.00 92.62 90 PHE A O 1
ATOM 735 N N . LEU A 1 91 ? -3.359 -6.940 -0.873 1.00 92.31 91 LEU A N 1
ATOM 736 C CA . LEU A 1 91 ? -3.748 -8.042 0.022 1.00 92.31 91 LEU A CA 1
ATOM 737 C C . LEU A 1 91 ? -2.561 -8.698 0.747 1.00 92.31 91 LEU A C 1
ATOM 739 O O . LEU A 1 91 ? -2.701 -9.224 1.846 1.00 92.31 91 LEU A O 1
ATOM 743 N N . ARG A 1 92 ? -1.357 -8.631 0.175 1.00 91.69 92 ARG A N 1
ATOM 744 C CA . ARG A 1 92 ? -0.126 -9.062 0.847 1.00 91.69 92 ARG A CA 1
ATOM 745 C C . ARG A 1 92 ? 0.201 -8.200 2.067 1.00 91.69 92 ARG A C 1
ATOM 747 O O . ARG A 1 92 ? 0.738 -8.707 3.046 1.00 91.69 92 ARG A O 1
ATOM 754 N N . ASN A 1 93 ? -0.095 -6.905 1.999 1.00 93.19 93 ASN A N 1
ATOM 755 C CA . ASN A 1 93 ? 0.230 -5.939 3.046 1.00 93.19 93 ASN A CA 1
ATOM 756 C C . ASN A 1 93 ? -0.913 -5.718 4.041 1.00 93.19 93 ASN A C 1
ATOM 758 O O . ASN A 1 93 ? -0.663 -5.235 5.147 1.00 93.19 93 ASN A O 1
ATOM 762 N N . PHE A 1 94 ? -2.146 -6.073 3.674 1.00 92.69 94 PHE A N 1
ATOM 763 C CA . PHE A 1 94 ? -3.331 -5.817 4.484 1.00 92.69 94 PHE A CA 1
ATOM 764 C C . PHE A 1 94 ? -4.282 -7.009 4.505 1.00 92.69 94 PHE A C 1
ATOM 766 O O . PHE A 1 94 ? -4.587 -7.593 3.468 1.00 92.69 94 PHE A O 1
ATOM 773 N N . TYR A 1 95 ? -4.814 -7.308 5.685 1.00 90.94 95 TYR A N 1
ATOM 774 C CA . TYR A 1 95 ? -5.999 -8.139 5.823 1.00 90.94 95 TYR A CA 1
ATOM 775 C C . TYR A 1 95 ? -7.231 -7.314 5.491 1.00 90.94 95 TYR A C 1
ATOM 777 O O . TYR A 1 95 ? -7.384 -6.192 5.975 1.00 90.94 95 TYR A O 1
ATOM 785 N N . VAL A 1 96 ? -8.114 -7.889 4.686 1.00 91.31 96 VAL A N 1
ATOM 786 C CA . VAL A 1 96 ? -9.379 -7.268 4.312 1.00 91.31 96 VAL A CA 1
ATOM 787 C C . VAL A 1 96 ? -10.501 -8.146 4.838 1.00 91.31 96 VAL A C 1
ATOM 789 O O . VAL A 1 96 ? -10.581 -9.318 4.480 1.00 91.31 96 VAL A O 1
ATOM 792 N N . ALA A 1 97 ? -11.356 -7.581 5.683 1.00 91.50 97 ALA A N 1
ATOM 793 C CA . ALA A 1 97 ? -12.601 -8.210 6.097 1.00 91.50 97 ALA A CA 1
ATOM 794 C C . ALA A 1 97 ? -13.774 -7.402 5.536 1.00 91.50 97 ALA A C 1
ATOM 796 O O . ALA A 1 97 ? -13.797 -6.173 5.619 1.00 91.50 97 ALA A O 1
ATOM 797 N N . LEU A 1 98 ? -14.722 -8.107 4.926 1.00 92.94 98 LEU A N 1
ATOM 798 C CA . LEU A 1 98 ? -15.920 -7.529 4.331 1.00 92.94 98 LEU A CA 1
ATOM 799 C C . LEU A 1 98 ? -17.077 -7.775 5.289 1.00 92.94 98 LEU A C 1
ATOM 801 O O . LEU A 1 98 ? -17.413 -8.926 5.557 1.00 92.94 98 LEU A O 1
ATOM 805 N N . ASP A 1 99 ? -17.660 -6.704 5.809 1.00 90.88 99 ASP A N 1
ATOM 806 C CA . ASP A 1 99 ? -18.839 -6.782 6.657 1.00 90.88 99 ASP A CA 1
ATOM 807 C C . ASP A 1 99 ? -20.052 -6.312 5.851 1.00 90.88 99 ASP A C 1
ATOM 809 O O . ASP A 1 99 ? -20.189 -5.134 5.498 1.00 90.88 99 ASP A O 1
ATOM 813 N N . TYR A 1 100 ? -20.905 -7.276 5.511 1.00 93.56 100 TYR A N 1
ATOM 814 C CA . TYR A 1 100 ? -22.090 -7.055 4.689 1.00 93.56 100 TYR A CA 1
ATOM 815 C C . TYR A 1 100 ? -23.272 -6.492 5.485 1.00 93.56 100 TYR A C 1
ATOM 817 O O . TYR A 1 100 ? -24.138 -5.854 4.893 1.00 93.56 100 TYR A O 1
ATOM 825 N N . GLU A 1 101 ? -23.317 -6.691 6.804 1.00 92.44 101 GLU A N 1
ATOM 826 C CA . GLU A 1 101 ? -24.414 -6.193 7.643 1.00 92.44 101 GLU A CA 1
ATOM 827 C C . GLU A 1 101 ? -24.321 -4.676 7.793 1.00 92.44 101 GLU A C 1
ATOM 829 O O . GLU A 1 101 ? -25.298 -3.943 7.629 1.00 92.44 101 GLU A O 1
ATOM 834 N N . LEU A 1 102 ? -23.107 -4.195 8.040 1.00 89.06 102 LEU A N 1
ATOM 835 C CA . LEU A 1 102 ? -22.804 -2.784 8.242 1.00 89.06 102 LEU A CA 1
ATOM 836 C C . LEU A 1 102 ? -22.297 -2.098 6.958 1.00 89.06 102 LEU A C 1
ATOM 838 O O . LEU A 1 102 ? -21.988 -0.906 6.984 1.00 89.06 102 LEU A O 1
ATOM 842 N N . ASN A 1 103 ? -22.238 -2.821 5.831 1.00 88.75 103 ASN A N 1
ATOM 843 C CA . ASN A 1 103 ? -21.780 -2.339 4.521 1.00 88.75 103 ASN A CA 1
ATOM 844 C C . ASN A 1 103 ? -20.419 -1.622 4.576 1.00 88.75 103 ASN A C 1
ATOM 846 O O . ASN A 1 103 ? -20.251 -0.529 4.023 1.00 88.75 103 ASN A O 1
ATOM 850 N N . PHE A 1 104 ? -19.433 -2.225 5.242 1.00 86.38 104 PHE A N 1
ATOM 851 C CA . PHE A 1 104 ? -18.105 -1.629 5.383 1.00 86.38 104 PHE A CA 1
ATOM 852 C C . PHE A 1 104 ? -16.967 -2.617 5.148 1.00 86.38 104 PHE A C 1
ATOM 854 O O . PHE A 1 104 ? -17.102 -3.834 5.260 1.00 86.38 104 PHE A O 1
ATOM 861 N N . ILE A 1 105 ? -15.811 -2.052 4.799 1.00 87.94 105 ILE A N 1
ATOM 862 C CA . ILE A 1 105 ? -14.580 -2.792 4.545 1.00 87.94 105 ILE A CA 1
ATOM 863 C C . ILE A 1 105 ? -13.608 -2.487 5.678 1.00 87.94 105 ILE A C 1
ATOM 865 O O . ILE A 1 105 ? -13.177 -1.346 5.859 1.00 87.94 105 ILE A O 1
ATOM 869 N N . ASN A 1 106 ? -13.240 -3.524 6.418 1.00 88.50 106 ASN A N 1
ATOM 870 C CA . ASN A 1 106 ? -12.195 -3.479 7.424 1.00 88.50 106 ASN A CA 1
ATOM 871 C C . ASN A 1 106 ? -10.847 -3.766 6.785 1.00 88.50 106 ASN A C 1
ATOM 873 O O . ASN A 1 106 ? -10.672 -4.793 6.133 1.00 88.50 106 ASN A O 1
ATOM 877 N N . ILE A 1 107 ? -9.886 -2.878 7.017 1.00 89.62 107 ILE A N 1
ATOM 878 C CA . ILE A 1 107 ? -8.517 -3.027 6.532 1.00 89.62 107 ILE A CA 1
ATOM 879 C C . ILE A 1 107 ? -7.603 -3.071 7.754 1.00 89.62 107 ILE A C 1
ATOM 881 O O . ILE A 1 107 ? -7.437 -2.073 8.456 1.00 89.62 107 ILE A O 1
ATOM 885 N N . GLY A 1 108 ? -7.028 -4.239 8.018 1.00 89.00 108 GLY A N 1
ATOM 886 C CA . GLY A 1 108 ? -6.017 -4.448 9.049 1.00 89.00 108 GLY A CA 1
ATOM 887 C C . GLY A 1 108 ? -4.628 -4.523 8.429 1.00 89.00 108 GLY A C 1
ATOM 888 O O . GLY A 1 108 ? -4.458 -5.090 7.354 1.00 89.00 108 GLY A O 1
ATOM 889 N N . VAL A 1 109 ? -3.610 -3.977 9.094 1.00 90.00 109 VAL A N 1
ATOM 890 C CA . VAL A 1 109 ? -2.221 -4.152 8.641 1.00 90.00 109 VAL A CA 1
ATOM 891 C C . VAL A 1 109 ? -1.828 -5.610 8.815 1.00 90.00 109 VAL A C 1
ATOM 893 O O . VAL A 1 109 ? -1.965 -6.170 9.902 1.00 90.00 109 VAL A O 1
ATOM 896 N N . ASN A 1 110 ? -1.283 -6.212 7.765 1.00 86.75 110 ASN A N 1
ATOM 897 C CA . ASN A 1 110 ? -0.737 -7.557 7.824 1.00 86.75 110 ASN A CA 1
ATOM 898 C C . ASN A 1 110 ? 0.708 -7.546 8.362 1.00 86.75 110 ASN A C 1
ATOM 900 O O . ASN A 1 110 ? 1.651 -8.004 7.715 1.00 86.75 110 ASN A O 1
ATOM 904 N N . ALA A 1 111 ? 0.900 -6.946 9.538 1.00 74.38 111 ALA A N 1
ATOM 905 C CA . ALA A 1 111 ? 2.215 -6.794 10.141 1.00 74.38 111 ALA A CA 1
ATOM 906 C C . ALA A 1 111 ? 2.733 -8.160 10.613 1.00 74.38 111 ALA A C 1
ATOM 908 O O . ALA A 1 111 ? 2.131 -8.794 11.473 1.00 74.38 111 ALA A O 1
ATOM 909 N N . GLY A 1 112 ? 3.865 -8.601 10.062 1.00 70.25 112 GLY A N 1
ATOM 910 C CA . GLY A 1 112 ? 4.559 -9.807 10.524 1.00 70.25 112 GLY A CA 1
ATOM 911 C C . GLY A 1 112 ? 4.178 -11.119 9.832 1.00 70.25 112 GLY A C 1
ATOM 912 O O . GLY A 1 112 ? 4.802 -12.130 10.132 1.00 70.25 112 GLY A O 1
ATOM 913 N N . SER A 1 113 ? 3.248 -11.135 8.869 1.00 70.88 113 SER A N 1
ATOM 914 C CA . SER A 1 113 ? 3.025 -12.343 8.042 1.00 70.88 113 SER A CA 1
ATOM 915 C C . SER A 1 113 ? 4.178 -12.657 7.094 1.00 70.88 113 SER A C 1
ATOM 917 O O . SER A 1 113 ? 4.332 -13.788 6.642 1.00 70.88 113 SER A O 1
ATOM 919 N N . SER A 1 114 ? 4.977 -11.649 6.749 1.00 71.25 114 SER A N 1
ATOM 920 C CA . SER A 1 114 ? 6.119 -11.788 5.861 1.00 71.25 114 SER A CA 1
ATOM 921 C C . SER A 1 114 ? 7.132 -10.687 6.134 1.00 71.25 114 SER A C 1
ATOM 923 O O . SER A 1 114 ? 6.763 -9.547 6.418 1.00 71.25 114 SER A O 1
ATOM 925 N N . GLU A 1 115 ? 8.416 -10.987 5.931 1.00 71.44 115 GLU A N 1
ATOM 926 C CA . GLU A 1 115 ? 9.475 -9.971 5.875 1.00 71.44 115 GLU A CA 1
ATOM 927 C C . GLU A 1 115 ? 9.192 -8.882 4.828 1.00 71.44 115 GLU A C 1
ATOM 929 O O . GLU A 1 115 ? 9.694 -7.767 4.944 1.00 71.44 115 GLU A O 1
ATOM 934 N N . ARG A 1 116 ? 8.361 -9.191 3.824 1.00 70.69 116 ARG A N 1
ATOM 935 C CA . ARG A 1 116 ? 7.973 -8.281 2.740 1.00 70.69 116 ARG A CA 1
ATOM 936 C C . ARG A 1 116 ? 6.669 -7.532 3.007 1.00 70.69 116 ARG A C 1
ATOM 938 O O . ARG A 1 116 ? 6.315 -6.669 2.221 1.00 70.69 116 ARG A O 1
ATOM 945 N N . ALA A 1 117 ? 5.941 -7.830 4.083 1.00 77.81 117 ALA A N 1
ATOM 946 C CA . ALA A 1 117 ? 4.751 -7.068 4.456 1.00 77.81 117 ALA A CA 1
ATOM 947 C C . ALA A 1 117 ? 5.188 -5.811 5.224 1.00 77.81 117 ALA A C 1
ATOM 949 O O . ALA A 1 117 ? 5.384 -5.829 6.442 1.00 77.81 117 ALA A O 1
ATOM 950 N N . LYS A 1 118 ? 5.419 -4.721 4.486 1.00 87.06 118 LYS A N 1
ATOM 951 C CA . LYS A 1 118 ? 5.906 -3.442 5.018 1.00 87.06 118 LYS A CA 1
ATOM 952 C C . LYS A 1 118 ? 4.916 -2.349 4.661 1.00 87.06 118 LYS A C 1
ATOM 954 O O . LYS A 1 118 ? 5.110 -1.583 3.724 1.00 87.06 118 LYS A O 1
ATOM 959 N N . ALA A 1 119 ? 3.845 -2.287 5.433 1.00 90.75 119 ALA A N 1
ATOM 960 C CA . ALA A 1 119 ? 2.841 -1.256 5.286 1.00 90.75 119 ALA A CA 1
ATOM 961 C C . ALA A 1 119 ? 2.315 -0.823 6.646 1.00 90.75 119 ALA A C 1
ATOM 963 O O . ALA A 1 119 ? 2.449 -1.541 7.637 1.00 90.75 119 ALA A O 1
ATOM 964 N N . TYR A 1 120 ? 1.740 0.367 6.692 1.00 89.06 120 TYR A N 1
ATOM 965 C CA . TYR A 1 120 ? 1.126 0.896 7.894 1.00 89.06 120 TYR A CA 1
ATOM 966 C C . TYR A 1 120 ? -0.015 1.845 7.531 1.00 89.06 120 TYR A C 1
ATOM 968 O O . TYR A 1 120 ? -0.136 2.318 6.398 1.00 89.06 120 TYR A O 1
ATOM 976 N N . ILE A 1 121 ? -0.902 2.062 8.497 1.00 88.19 121 ILE A N 1
ATOM 977 C CA . ILE A 1 121 ? -2.097 2.880 8.330 1.00 88.19 121 ILE A CA 1
ATOM 978 C C . ILE A 1 121 ? -1.956 4.098 9.240 1.00 88.19 121 ILE A C 1
ATOM 980 O O . ILE A 1 121 ? -1.908 3.972 10.462 1.00 88.19 121 ILE A O 1
ATOM 984 N N . GLU A 1 122 ? -1.891 5.279 8.637 1.00 86.44 122 GLU A N 1
ATOM 985 C CA . GLU A 1 122 ? -1.952 6.569 9.313 1.00 86.44 122 GLU A CA 1
ATOM 986 C C . GLU A 1 122 ? -3.403 7.064 9.290 1.00 86.44 122 GLU A C 1
ATOM 988 O O . GLU A 1 122 ? -3.886 7.624 8.307 1.00 86.44 122 GLU A O 1
ATOM 993 N N . GLY A 1 123 ? -4.140 6.851 10.374 1.00 75.75 123 GLY A N 1
ATOM 994 C CA . GLY A 1 123 ? -5.506 7.348 10.475 1.00 75.75 123 GLY A CA 1
ATOM 995 C C . GLY A 1 123 ? -6.227 6.822 11.700 1.00 75.75 123 GLY A C 1
ATOM 996 O O . GLY A 1 123 ? -5.831 5.826 12.304 1.00 75.75 123 GLY A O 1
ATOM 997 N N . ARG A 1 124 ? -7.308 7.504 12.070 1.00 65.00 124 ARG A N 1
ATOM 998 C CA . ARG A 1 124 ? -8.280 6.971 13.020 1.00 65.00 124 ARG A CA 1
ATOM 999 C C . ARG A 1 124 ? -9.423 6.418 12.190 1.00 65.00 124 ARG A C 1
ATOM 1001 O O . ARG A 1 124 ? -10.151 7.196 11.576 1.00 65.00 124 ARG A O 1
ATOM 1008 N N . ALA A 1 125 ? -9.577 5.096 12.160 1.00 59.47 125 ALA A N 1
ATOM 1009 C CA . ALA A 1 125 ? -10.868 4.540 11.796 1.00 59.47 125 ALA A CA 1
ATOM 1010 C C . ALA A 1 125 ? -11.869 5.116 12.804 1.00 59.47 125 ALA A C 1
ATOM 1012 O O . ALA A 1 125 ? -11.692 4.940 14.012 1.00 59.47 125 ALA A O 1
ATOM 1013 N N . LEU A 1 126 ? -12.862 5.867 12.324 1.00 55.88 126 LEU A N 1
ATOM 1014 C CA . LEU A 1 126 ? -14.052 6.124 13.124 1.00 55.88 126 LEU A CA 1
ATOM 1015 C C . LEU A 1 126 ? -14.581 4.738 13.468 1.00 55.88 126 LEU A C 1
ATOM 1017 O O . LEU A 1 126 ? -15.023 4.026 12.570 1.00 55.88 126 LEU A O 1
ATOM 1021 N N . ARG A 1 127 ? -14.437 4.304 14.723 1.00 55.84 127 ARG A N 1
ATOM 1022 C CA . ARG A 1 127 ? -15.089 3.077 15.161 1.00 55.84 127 ARG A CA 1
ATOM 1023 C C . ARG A 1 127 ? -16.584 3.335 14.973 1.00 55.84 127 ARG A C 1
ATOM 1025 O O . ARG A 1 127 ? -17.092 4.243 15.627 1.00 55.84 127 ARG A O 1
ATOM 1032 N N . PRO A 1 128 ? -17.295 2.589 14.112 1.00 55.25 128 PRO A N 1
ATOM 1033 C CA . PRO A 1 128 ? -18.743 2.753 13.999 1.00 55.25 128 PRO A CA 1
ATOM 1034 C C . PRO A 1 128 ? -19.449 2.430 15.329 1.00 55.25 128 PRO A C 1
ATOM 1036 O O . PRO A 1 128 ? -20.544 2.923 15.567 1.00 55.25 128 PRO A O 1
ATOM 1039 N N . ASN A 1 129 ? -18.759 1.699 16.217 1.00 55.28 129 ASN A N 1
ATOM 1040 C CA . ASN A 1 129 ? -19.181 1.371 17.579 1.00 55.28 129 ASN A CA 1
ATOM 1041 C C . ASN A 1 129 ? -18.381 2.119 18.667 1.00 55.28 129 ASN A C 1
ATOM 1043 O O . ASN A 1 129 ? -18.371 1.678 19.809 1.00 55.28 129 ASN A O 1
ATOM 1047 N N . ASP A 1 130 ? -17.672 3.215 18.352 1.00 58.31 130 ASP A N 1
ATOM 1048 C CA . ASP A 1 130 ? -17.525 4.268 19.368 1.00 58.31 130 ASP A CA 1
ATOM 1049 C C . ASP A 1 130 ? -18.808 5.086 19.267 1.00 58.31 130 ASP A C 1
ATOM 1051 O O . ASP A 1 130 ? -18.846 6.208 18.753 1.00 58.31 130 ASP A O 1
ATOM 1055 N N . ASP A 1 131 ? -19.903 4.527 19.771 1.00 56.22 131 ASP A N 1
ATOM 1056 C CA . ASP A 1 131 ? -20.869 5.377 20.418 1.00 56.22 131 ASP A CA 1
ATOM 1057 C C . ASP A 1 131 ? -20.059 6.136 21.464 1.00 56.22 131 ASP A C 1
ATOM 1059 O O . ASP A 1 131 ? -19.651 5.586 22.485 1.00 56.22 131 ASP A O 1
ATOM 1063 N N . GLY A 1 132 ? -19.764 7.406 21.167 1.00 55.59 132 GLY A N 1
ATOM 1064 C CA . GLY A 1 132 ? -19.259 8.406 22.103 1.00 55.59 132 GLY A CA 1
ATOM 1065 C C . GLY A 1 132 ? -20.286 8.642 23.206 1.00 55.59 132 GLY A C 1
ATOM 1066 O O . GLY A 1 132 ? -20.701 9.767 23.481 1.00 55.59 132 GLY A O 1
ATOM 1067 N N . SER A 1 133 ? -20.776 7.554 23.796 1.00 58.53 133 SER A N 1
ATOM 1068 C CA . SER A 1 133 ? -21.608 7.530 24.951 1.00 58.53 133 SER A CA 1
ATOM 1069 C C . SER A 1 133 ? -20.733 8.173 26.003 1.00 58.53 133 SER A C 1
ATOM 1071 O O . SER A 1 133 ? -19.648 7.710 26.350 1.00 58.53 133 SER A O 1
ATOM 1073 N N . ASN A 1 134 ? -21.184 9.329 26.467 1.00 64.81 134 ASN A N 1
ATOM 1074 C CA . ASN A 1 134 ? -20.652 9.969 27.651 1.00 64.81 134 ASN A CA 1
ATOM 1075 C C . ASN A 1 134 ? -21.003 9.078 28.854 1.00 64.81 134 ASN A C 1
ATOM 1077 O O . ASN A 1 134 ? -21.775 9.475 29.728 1.00 64.81 134 ASN A O 1
ATOM 1081 N N . THR A 1 135 ? -20.505 7.839 28.874 1.00 66.88 135 THR A N 1
ATOM 1082 C CA . THR A 1 135 ? -20.793 6.821 29.881 1.00 66.88 135 THR A CA 1
ATOM 1083 C C . THR A 1 135 ? -20.370 7.363 31.236 1.00 66.88 135 THR A C 1
ATOM 1085 O O . THR A 1 135 ? -21.125 7.256 32.195 1.00 66.88 135 THR A O 1
ATOM 1088 N N . GLY A 1 136 ? -19.249 8.095 31.282 1.00 70.62 136 GLY A N 1
ATOM 1089 C CA . GLY A 1 136 ? -18.805 8.828 32.467 1.00 70.62 136 GLY A CA 1
ATOM 1090 C C . GLY A 1 136 ? -19.804 9.884 32.955 1.00 70.62 136 GLY A C 1
ATOM 1091 O O . GLY A 1 136 ? -20.090 9.943 34.148 1.00 70.62 136 GLY A O 1
ATOM 1092 N N . ALA A 1 137 ? -20.402 10.675 32.057 1.00 77.50 137 ALA A N 1
ATOM 1093 C CA . ALA A 1 137 ? -21.382 11.694 32.446 1.00 77.50 137 ALA A CA 1
ATOM 1094 C C . ALA A 1 137 ? -22.702 11.070 32.925 1.00 77.50 137 ALA A C 1
ATOM 1096 O O . ALA A 1 137 ? -23.274 11.513 33.918 1.00 77.50 137 ALA A O 1
ATOM 1097 N N . ARG A 1 138 ? -23.168 10.001 32.266 1.00 79.31 138 ARG A N 1
ATOM 1098 C CA . ARG A 1 138 ? -24.367 9.261 32.693 1.00 79.31 138 ARG A CA 1
ATOM 1099 C C . ARG A 1 138 ? -24.176 8.616 34.065 1.00 79.31 138 ARG A C 1
ATOM 1101 O O . ARG A 1 138 ? -25.066 8.707 34.905 1.00 79.31 138 ARG A O 1
ATOM 1108 N N . LEU A 1 139 ? -23.009 8.029 34.318 1.00 86.50 139 LEU A N 1
ATOM 1109 C CA . LEU A 1 139 ? -22.696 7.386 35.594 1.00 86.50 139 LEU A CA 1
ATOM 1110 C C . LEU A 1 139 ? -22.570 8.420 36.727 1.00 86.50 139 LEU A C 1
ATOM 1112 O O . LEU A 1 139 ? -23.081 8.189 37.821 1.00 86.50 139 LEU A O 1
ATOM 1116 N N . ALA A 1 140 ? -22.009 9.602 36.446 1.00 88.44 140 ALA A N 1
ATOM 1117 C CA . ALA A 1 140 ? -21.957 10.715 37.397 1.00 88.44 140 ALA A CA 1
ATOM 1118 C C . ALA A 1 140 ? -23.351 11.260 37.765 1.00 88.44 140 ALA A C 1
ATOM 1120 O O . ALA A 1 140 ? -23.607 11.546 38.938 1.00 88.44 140 ALA A O 1
ATOM 1121 N N . ILE A 1 141 ? -24.268 11.364 36.794 1.00 91.12 141 ILE A N 1
ATOM 1122 C CA . ILE A 1 141 ? -25.661 11.781 37.034 1.00 91.12 141 ILE A CA 1
ATOM 1123 C C . ILE A 1 141 ? -26.394 10.749 37.901 1.00 91.12 141 ILE A C 1
ATOM 1125 O O . ILE A 1 141 ? -27.062 11.109 38.868 1.00 91.12 141 ILE A O 1
ATOM 1129 N N . ILE A 1 142 ? -26.238 9.457 37.606 1.00 92.25 142 ILE A N 1
ATOM 1130 C CA . ILE A 1 142 ? -26.866 8.392 38.400 1.00 92.25 142 ILE A CA 1
ATOM 1131 C C . ILE A 1 142 ? -26.342 8.419 39.842 1.00 92.25 142 ILE A C 1
ATOM 1133 O O . ILE A 1 142 ? -27.133 8.378 40.784 1.00 92.25 142 ILE A O 1
ATOM 1137 N N . LEU A 1 143 ? -25.026 8.557 40.028 1.00 95.19 143 LEU A N 1
ATOM 1138 C CA . LEU A 1 143 ? -24.408 8.599 41.355 1.00 95.19 143 LEU A CA 1
ATOM 1139 C C . LEU A 1 143 ? -24.884 9.809 42.178 1.00 95.19 143 LEU A C 1
ATOM 1141 O O . LEU A 1 143 ? -25.165 9.682 43.370 1.00 95.19 143 LEU A O 1
ATOM 1145 N N . THR A 1 144 ? -25.013 10.978 41.545 1.00 95.00 144 THR A N 1
ATOM 1146 C CA . THR A 1 144 ? -25.488 12.198 42.219 1.00 95.00 144 THR A CA 1
ATOM 1147 C C . THR A 1 144 ? -26.953 12.099 42.638 1.00 95.00 144 THR A C 1
ATOM 1149 O O . THR A 1 144 ? -27.289 12.514 43.747 1.00 95.00 144 THR A O 1
ATOM 1152 N N . VAL A 1 145 ? -27.820 11.493 41.822 1.00 96.44 145 VAL A N 1
ATOM 1153 C CA . VAL A 1 145 ? -29.221 11.226 42.200 1.00 96.44 145 VAL A CA 1
ATOM 1154 C C . VAL A 1 145 ? -29.308 10.241 43.374 1.00 96.44 145 VAL A C 1
ATOM 1156 O O . VAL A 1 145 ? -30.108 10.427 44.289 1.00 96.44 145 VAL A O 1
ATOM 1159 N N . LEU A 1 146 ? -28.452 9.219 43.406 1.00 96.56 146 LEU A N 1
ATOM 1160 C CA . LEU A 1 146 ? -28.441 8.230 44.487 1.00 96.56 146 LEU A CA 1
ATOM 1161 C C . LEU A 1 146 ? -28.026 8.851 45.833 1.00 96.56 146 LEU A C 1
ATOM 1163 O O . LEU A 1 146 ? -28.663 8.608 46.859 1.00 96.56 146 LEU A O 1
ATOM 1167 N N . LEU A 1 147 ? -27.009 9.720 45.825 1.00 96.56 147 LEU A N 1
ATOM 1168 C CA . LEU A 1 147 ? -26.541 10.435 47.019 1.00 96.56 147 LEU A CA 1
ATOM 1169 C C . LEU A 1 147 ? -27.574 11.434 47.564 1.00 96.56 147 LEU A C 1
ATOM 1171 O O . LEU A 1 147 ? -27.700 11.596 48.784 1.00 96.56 147 LEU A O 1
ATOM 1175 N N . THR A 1 148 ? -28.339 12.093 46.689 1.00 96.69 148 THR A N 1
ATOM 1176 C CA . THR A 1 148 ? -29.384 13.035 47.119 1.00 96.69 148 THR A CA 1
ATOM 1177 C C . THR A 1 148 ? -30.557 12.300 47.762 1.00 96.69 148 THR A C 1
ATOM 1179 O O . THR A 1 148 ? -31.004 12.709 48.836 1.00 96.69 148 THR A O 1
ATOM 1182 N N . MET A 1 149 ? -30.990 11.164 47.200 1.00 96.81 149 MET A N 1
ATOM 1183 C CA . MET A 1 149 ? -32.013 10.319 47.828 1.00 96.81 149 MET A CA 1
ATOM 1184 C C . MET A 1 149 ? -31.577 9.825 49.212 1.00 96.81 149 MET A C 1
ATOM 1186 O O . MET A 1 149 ? -32.362 9.882 50.161 1.00 96.81 149 MET A O 1
ATOM 1190 N N . PHE A 1 150 ? -30.315 9.412 49.359 1.00 96.94 150 PHE A N 1
ATOM 1191 C CA . PHE A 1 150 ? -29.778 8.956 50.644 1.00 96.94 150 PHE A CA 1
ATOM 1192 C C . PHE A 1 150 ? -29.769 10.070 51.700 1.00 96.94 150 PHE A C 1
ATOM 1194 O O . PHE A 1 150 ? -30.167 9.861 52.847 1.00 96.94 150 PHE A O 1
ATOM 1201 N N . SER A 1 151 ? -29.383 11.282 51.299 1.00 96.25 151 SER A N 1
ATOM 1202 C CA . SER A 1 151 ? -29.372 12.456 52.179 1.00 96.25 151 SER A CA 1
ATOM 1203 C C . SER A 1 151 ? -30.780 12.812 52.668 1.00 96.25 151 SER A C 1
ATOM 1205 O O . SER A 1 151 ? -30.983 13.080 53.854 1.00 96.25 151 SER A O 1
ATOM 1207 N N . ILE A 1 152 ? -31.774 12.753 51.777 1.00 96.56 152 ILE A N 1
ATOM 1208 C CA . ILE A 1 152 ? -33.181 12.995 52.118 1.00 96.56 152 ILE A CA 1
ATOM 1209 C C . ILE A 1 152 ? -33.684 11.942 53.117 1.00 96.56 152 ILE A C 1
ATOM 1211 O O . ILE A 1 152 ? -34.300 12.303 54.123 1.00 96.56 152 ILE A O 1
ATOM 1215 N N . ALA A 1 153 ? -33.376 10.659 52.901 1.00 95.88 153 ALA A N 1
ATOM 1216 C CA . ALA A 1 153 ? -33.773 9.578 53.805 1.00 95.88 153 ALA A CA 1
ATOM 1217 C C . ALA A 1 153 ? -33.221 9.770 55.230 1.00 95.88 153 ALA A C 1
ATOM 1219 O O . ALA A 1 153 ? -33.961 9.624 56.206 1.00 95.88 153 ALA A O 1
ATOM 1220 N N . ILE A 1 154 ? -31.953 10.180 55.363 1.00 95.75 154 ILE A N 1
ATOM 1221 C CA . ILE A 1 154 ? -31.328 10.471 56.665 1.00 95.75 154 ILE A CA 1
ATOM 1222 C C . ILE A 1 154 ? -32.041 11.633 57.373 1.00 95.75 154 ILE A C 1
ATOM 1224 O O . ILE A 1 154 ? -32.319 11.550 58.572 1.00 95.75 154 ILE A O 1
ATOM 1228 N N . ILE A 1 155 ? -32.390 12.703 56.649 1.00 95.25 155 ILE A N 1
ATOM 1229 C CA . ILE A 1 155 ? -33.106 13.855 57.222 1.00 95.25 155 ILE A CA 1
ATOM 1230 C C . ILE A 1 155 ? -34.480 13.433 57.755 1.00 95.25 155 ILE A C 1
ATOM 1232 O O . ILE A 1 155 ? -34.839 13.792 58.883 1.00 95.25 155 ILE A O 1
ATOM 1236 N N . PHE A 1 156 ? -35.239 12.645 56.987 1.00 94.88 156 PHE A N 1
ATOM 1237 C CA . PHE A 1 156 ? -36.531 12.119 57.435 1.00 94.88 156 PHE A CA 1
ATOM 1238 C C . PHE A 1 156 ? -36.389 11.208 58.657 1.00 94.88 156 PHE A C 1
ATOM 1240 O O . PHE A 1 156 ? -37.171 11.337 59.601 1.00 94.88 156 PHE A O 1
ATOM 1247 N N . PHE A 1 157 ? -35.363 10.356 58.692 1.00 93.38 157 PHE A N 1
ATOM 1248 C CA . PHE A 1 157 ? -35.097 9.472 59.824 1.00 93.38 157 PHE A CA 1
ATOM 1249 C C . PHE A 1 157 ? -34.781 10.251 61.112 1.00 93.38 157 PHE A C 1
ATOM 1251 O O . PHE A 1 157 ? -35.364 9.990 62.167 1.00 93.38 157 PHE A O 1
ATOM 1258 N N . ILE A 1 158 ? -33.924 11.276 61.030 1.00 92.38 158 ILE A N 1
ATOM 1259 C CA . ILE A 1 158 ? -33.599 12.143 62.174 1.00 92.38 158 ILE A CA 1
ATOM 1260 C C . ILE A 1 158 ? -34.842 12.907 62.647 1.00 92.38 158 ILE A C 1
ATOM 1262 O O . ILE A 1 158 ? -35.078 13.016 63.855 1.00 92.38 158 ILE A O 1
ATOM 1266 N N . LYS A 1 159 ? -35.655 13.427 61.719 1.00 89.94 159 LYS A N 1
ATOM 1267 C CA . LYS A 1 159 ? -36.887 14.152 62.057 1.00 89.94 159 LYS A CA 1
ATOM 1268 C C . LYS A 1 159 ? -37.909 13.236 62.739 1.00 89.94 159 LYS A C 1
ATOM 1270 O O . LYS A 1 159 ? -38.444 13.617 63.776 1.00 89.94 159 LYS A O 1
ATOM 1275 N N . GLY A 1 160 ? -38.106 12.017 62.233 1.00 87.50 160 GLY A N 1
ATOM 1276 C CA . GLY A 1 160 ? -38.975 11.010 62.852 1.00 87.50 160 GLY A CA 1
ATOM 1277 C C . GLY A 1 160 ? -38.514 10.609 64.257 1.00 87.50 160 GLY A C 1
ATOM 1278 O O . GLY A 1 160 ? -39.314 10.580 65.191 1.00 87.50 160 GLY A O 1
ATOM 1279 N N . SER A 1 161 ? -37.208 10.402 64.451 1.00 83.31 161 SER A N 1
ATOM 1280 C CA . SER A 1 161 ? -36.641 10.075 65.768 1.00 83.31 161 SER A CA 1
ATOM 1281 C C . SER A 1 161 ? -36.853 11.190 66.805 1.00 83.31 161 SER A C 1
ATOM 1283 O O . SER A 1 161 ? -37.087 10.915 67.983 1.00 83.31 161 SER A O 1
ATOM 1285 N N . ARG A 1 162 ? -36.818 12.46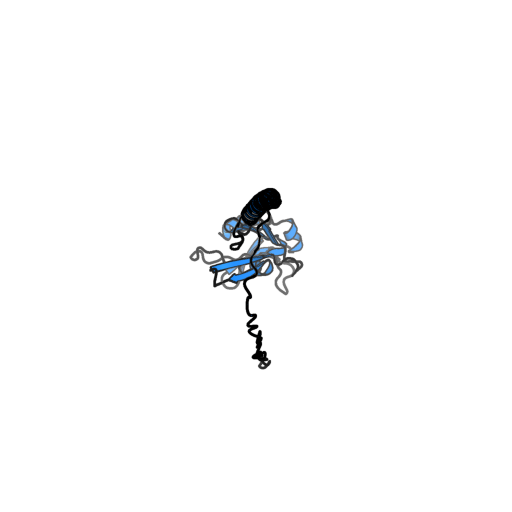4 66.387 1.00 82.06 162 ARG A N 1
ATOM 1286 C CA . ARG A 1 162 ? -37.073 13.606 67.283 1.00 82.06 162 ARG A CA 1
ATOM 1287 C C . ARG A 1 162 ? -38.531 13.690 67.733 1.00 82.06 162 ARG A C 1
ATOM 1289 O O . ARG A 1 162 ? -38.769 13.990 68.900 1.00 82.06 162 ARG A O 1
ATOM 1296 N N . GLU A 1 163 ? -39.486 13.405 66.854 1.00 80.19 163 GLU A N 1
ATOM 1297 C CA . GLU A 1 163 ? -40.914 13.410 67.209 1.00 80.19 163 GLU A CA 1
ATOM 1298 C C . GLU A 1 163 ? -41.285 12.236 68.137 1.00 80.19 163 GLU A C 1
ATOM 1300 O O . GLU A 1 163 ? -42.065 12.410 69.076 1.00 80.19 163 GLU A O 1
ATOM 1305 N N . LEU A 1 164 ? -40.633 11.077 67.983 1.00 70.75 164 LEU A N 1
ATOM 1306 C CA . LEU A 1 164 ? -40.769 9.954 68.923 1.00 70.75 164 LEU A CA 1
ATOM 1307 C C . LEU A 1 164 ? -40.206 10.277 70.319 1.00 70.75 164 LEU A C 1
ATOM 1309 O O . LEU A 1 164 ? -40.783 9.902 71.336 1.00 70.75 164 LEU A O 1
ATOM 1313 N N . LYS A 1 165 ? -39.109 11.039 70.409 1.00 69.81 165 LYS A N 1
ATOM 1314 C CA . LYS A 1 165 ? -38.561 11.467 71.711 1.00 69.81 165 LYS A CA 1
ATOM 1315 C C . LYS A 1 165 ? -39.445 12.487 72.434 1.00 69.81 165 LYS A C 1
ATOM 1317 O O . LYS A 1 165 ? -39.470 12.482 73.660 1.00 69.81 165 LYS A O 1
ATOM 1322 N N . LYS A 1 166 ? -40.187 13.330 71.706 1.00 68.44 166 LYS A N 1
ATOM 1323 C CA . LYS A 1 166 ? -41.145 14.283 72.300 1.00 68.44 166 LYS A CA 1
ATOM 1324 C C . LYS A 1 166 ? -42.413 13.603 72.823 1.00 68.44 166 LYS A C 1
ATOM 1326 O O . LYS A 1 166 ? -43.020 14.096 73.767 1.00 68.44 166 LYS A O 1
ATOM 1331 N N . THR A 1 167 ? -42.801 12.473 72.238 1.00 61.31 167 THR A N 1
ATOM 1332 C CA . THR A 1 167 ? -44.017 11.737 72.620 1.00 61.31 167 THR A CA 1
ATOM 1333 C C . THR A 1 167 ? -43.805 10.752 73.773 1.00 61.31 167 THR A C 1
ATOM 1335 O O . THR A 1 167 ? -44.772 10.400 74.439 1.00 61.31 167 THR A O 1
ATOM 1338 N N . ASN A 1 168 ? -42.559 10.432 74.142 1.00 55.12 168 ASN A N 1
ATOM 1339 C CA . ASN A 1 168 ? -42.240 9.622 75.331 1.00 55.12 168 ASN A CA 1
ATOM 1340 C C . ASN A 1 168 ? -42.460 10.335 76.690 1.00 55.12 168 ASN A C 1
ATOM 1342 O O . ASN A 1 168 ? -42.156 9.762 77.733 1.00 55.12 168 ASN A O 1
ATOM 1346 N N . GLY A 1 169 ? -43.014 11.555 76.700 1.00 51.28 169 GLY A N 1
ATOM 1347 C CA . GLY A 1 169 ? -43.588 12.194 77.895 1.00 51.28 169 GLY A CA 1
ATOM 1348 C C . GLY A 1 169 ? -45.100 11.980 78.061 1.00 51.28 169 GLY A C 1
ATOM 1349 O O . GLY A 1 169 ? -45.653 12.314 79.106 1.00 51.28 169 GLY A O 1
ATOM 1350 N N . ALA A 1 170 ? -45.784 11.414 77.064 1.00 52.12 170 ALA A N 1
ATOM 1351 C CA . ALA A 1 170 ? -47.193 11.058 77.156 1.00 52.12 170 ALA A CA 1
ATOM 1352 C C . ALA A 1 170 ? -47.311 9.535 77.207 1.00 52.12 170 ALA A C 1
ATOM 1354 O O . ALA A 1 170 ? -47.137 8.840 76.209 1.00 52.12 170 ALA A O 1
ATOM 1355 N N . VAL A 1 171 ? -47.611 9.015 78.397 1.00 50.69 171 VAL A N 1
ATOM 1356 C CA . VAL A 1 171 ? -47.972 7.613 78.613 1.00 50.69 171 VAL A CA 1
ATOM 1357 C C . VAL A 1 171 ? -49.230 7.310 77.797 1.00 50.69 171 VAL A C 1
ATOM 1359 O O . VAL A 1 171 ? -50.356 7.535 78.241 1.00 50.69 171 VAL A O 1
ATOM 1362 N N . VAL A 1 172 ? -49.051 6.793 76.585 1.00 52.31 172 VAL A N 1
ATOM 1363 C CA . VAL A 1 172 ? -50.141 6.197 75.818 1.00 52.31 172 VAL A CA 1
ATOM 1364 C C . VAL A 1 172 ? -50.430 4.841 76.454 1.00 52.31 172 VAL A C 1
ATOM 1366 O O . VAL A 1 172 ? -49.686 3.878 76.279 1.00 52.31 172 VAL A O 1
ATOM 1369 N N . LYS A 1 173 ? -51.524 4.765 77.222 1.00 47.34 173 LYS A N 1
ATOM 1370 C CA . LYS A 1 173 ? -52.138 3.493 77.622 1.00 47.34 173 LYS A CA 1
ATOM 1371 C C . LYS A 1 173 ? -52.613 2.776 76.359 1.00 47.34 173 LYS A C 1
ATOM 1373 O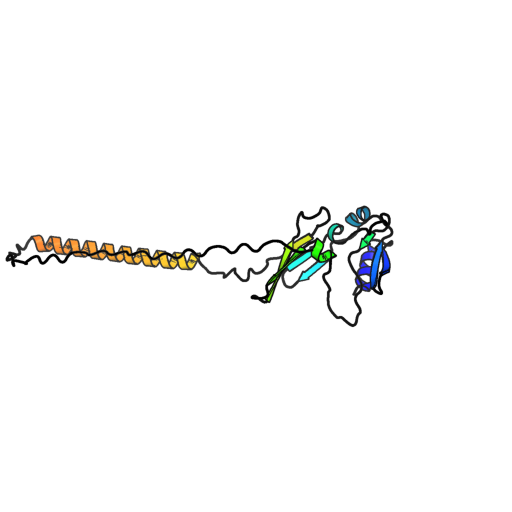 O . LYS A 1 173 ? -53.732 2.988 75.897 1.00 47.34 173 LYS A O 1
ATOM 1378 N N . VAL A 1 174 ? -51.764 1.919 75.807 1.00 49.47 174 VAL A N 1
ATOM 1379 C CA . VAL A 1 174 ? -52.153 0.979 74.757 1.00 49.47 174 VAL A CA 1
ATOM 1380 C C . VAL A 1 174 ? -53.055 -0.075 75.400 1.00 49.47 174 VAL A C 1
ATOM 1382 O O . VAL A 1 174 ? -52.599 -0.918 76.170 1.00 49.47 174 VAL A O 1
ATOM 1385 N N . LYS A 1 175 ? -54.361 -0.016 75.111 1.00 48.53 175 LYS A N 1
ATOM 1386 C CA . LYS A 1 175 ? -55.260 -1.156 75.322 1.00 48.53 175 LYS A CA 1
ATOM 1387 C C . LYS A 1 175 ? -54.786 -2.278 74.401 1.00 48.53 175 LYS A C 1
ATOM 1389 O O . LYS A 1 175 ? -54.799 -2.117 73.184 1.00 48.53 175 LYS A O 1
ATOM 1394 N N . GLN A 1 176 ? -54.378 -3.398 74.990 1.00 49.72 176 GLN A N 1
ATOM 1395 C CA . GLN A 1 176 ? -54.116 -4.636 74.265 1.00 49.72 176 GLN A CA 1
ATOM 1396 C C . GLN A 1 176 ? -55.389 -5.064 73.524 1.00 49.72 176 GLN A C 1
ATOM 1398 O O . GLN A 1 176 ? -56.343 -5.547 74.133 1.00 49.72 176 GLN A O 1
ATOM 1403 N N . ALA A 1 177 ? -55.405 -4.879 72.206 1.00 47.72 177 ALA A N 1
ATOM 1404 C CA . ALA A 1 177 ? -56.302 -5.607 71.328 1.00 47.72 177 ALA A CA 1
ATOM 1405 C C . ALA A 1 177 ? -55.628 -6.940 70.989 1.00 47.72 177 ALA A C 1
ATOM 1407 O O . ALA A 1 177 ? -54.520 -6.987 70.458 1.00 47.72 177 ALA A O 1
ATOM 1408 N N . LYS A 1 178 ? -56.304 -8.020 71.371 1.00 49.84 178 LYS A N 1
ATOM 1409 C CA . LYS A 1 178 ? -55.946 -9.413 71.115 1.00 49.84 178 LYS A CA 1
ATOM 1410 C C . LYS A 1 178 ? -55.963 -9.646 69.599 1.00 49.84 178 LYS A C 1
ATOM 1412 O O . LYS A 1 178 ? -57.037 -9.693 69.009 1.00 49.84 178 LYS A O 1
ATOM 1417 N N . ILE A 1 179 ? -54.788 -9.746 68.978 1.00 49.50 179 ILE A N 1
ATOM 1418 C CA . ILE A 1 179 ? -54.646 -10.116 67.566 1.00 49.50 179 ILE A CA 1
ATOM 1419 C C . ILE A 1 179 ? -54.363 -11.613 67.505 1.00 49.50 179 ILE A C 1
ATOM 1421 O O . ILE A 1 179 ? -53.332 -12.092 67.972 1.00 49.50 179 ILE A O 1
ATOM 1425 N N . SER A 1 180 ? -55.331 -12.338 66.956 1.00 48.66 180 SER A N 1
ATOM 1426 C CA . SER A 1 180 ? -55.243 -13.743 66.585 1.00 48.66 180 SER A CA 1
ATOM 1427 C C . SER A 1 180 ? -54.223 -13.896 65.458 1.00 48.66 180 SER A C 1
ATOM 1429 O O . SER A 1 180 ? -54.412 -13.368 64.364 1.00 48.66 180 SER A O 1
ATOM 1431 N N . THR A 1 181 ? -53.138 -14.613 65.721 1.00 44.03 181 THR A N 1
ATOM 1432 C CA . THR A 1 181 ? -52.179 -15.066 64.713 1.00 44.03 181 THR A CA 1
ATOM 1433 C C . THR A 1 181 ? -52.825 -16.139 63.841 1.00 44.03 181 THR A C 1
ATOM 1435 O O . THR A 1 181 ? -53.144 -17.217 64.339 1.00 44.03 181 THR A O 1
ATOM 1438 N N . ASN A 1 182 ? -53.001 -15.851 62.552 1.00 45.94 182 ASN A N 1
ATOM 1439 C CA . ASN A 1 182 ? -53.225 -16.859 61.523 1.00 45.94 182 ASN A CA 1
ATOM 1440 C C . ASN A 1 182 ? -51.944 -16.896 60.682 1.00 45.94 182 ASN A C 1
ATOM 1442 O O . ASN A 1 182 ? -51.688 -15.995 59.887 1.00 45.94 182 ASN A O 1
ATOM 1446 N N . ILE A 1 183 ? -51.086 -17.870 60.981 1.00 48.38 183 ILE A N 1
ATOM 1447 C CA . ILE A 1 183 ? -49.843 -18.131 60.256 1.00 48.38 183 ILE A CA 1
ATOM 1448 C C . ILE A 1 183 ? -50.248 -18.893 58.996 1.00 48.38 183 ILE A C 1
ATOM 1450 O O . ILE A 1 183 ? -50.7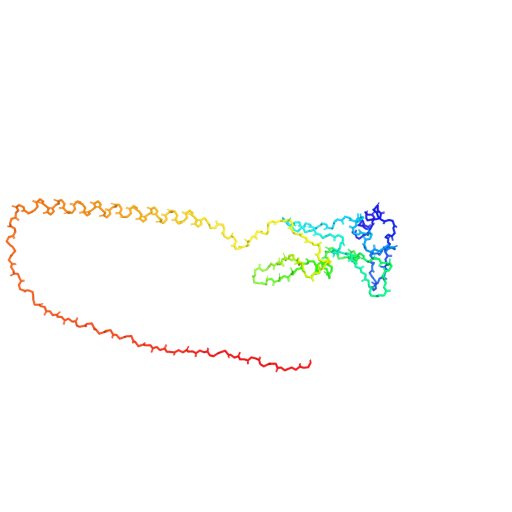35 -20.018 59.091 1.00 48.38 183 ILE A O 1
ATOM 1454 N N . GLN A 1 184 ? -50.106 -18.252 57.838 1.00 46.22 184 GLN A N 1
ATOM 1455 C CA . GLN A 1 184 ? -50.215 -18.907 56.542 1.00 46.22 184 GLN A CA 1
ATOM 1456 C C . GLN A 1 184 ? -48.798 -19.186 56.043 1.00 46.22 184 GLN A C 1
ATOM 1458 O O . GLN A 1 184 ? -47.966 -18.287 55.956 1.00 46.22 184 GLN A O 1
ATOM 1463 N N . ASP A 1 185 ? -48.570 -20.474 55.836 1.00 45.22 185 ASP A N 1
ATOM 1464 C CA . ASP A 1 185 ? -47.320 -21.162 55.553 1.00 45.22 185 ASP A CA 1
ATOM 1465 C C . ASP A 1 185 ? -46.761 -20.801 54.165 1.00 45.22 185 ASP A C 1
ATOM 1467 O O . ASP A 1 185 ? -47.505 -20.741 53.179 1.00 45.22 185 ASP A O 1
ATOM 1471 N N . GLU A 1 186 ? -45.450 -20.572 54.092 1.00 46.41 186 GLU A N 1
ATOM 1472 C CA . GLU A 1 186 ? -44.697 -20.414 52.847 1.00 46.41 186 GLU A CA 1
ATOM 1473 C C . GLU A 1 186 ? -44.475 -21.790 52.206 1.00 46.41 186 GLU A C 1
ATOM 1475 O O . GLU A 1 186 ? -43.673 -22.596 52.668 1.00 46.41 186 GLU A O 1
ATOM 1480 N N . GLY A 1 187 ? -45.151 -22.050 51.087 1.00 39.81 187 GLY A N 1
ATOM 1481 C CA . GLY A 1 187 ? -44.865 -23.186 50.214 1.00 39.81 187 GLY A CA 1
ATOM 1482 C C . GLY A 1 187 ? -44.017 -22.769 49.016 1.00 39.81 187 GLY A C 1
ATOM 1483 O O . GLY A 1 187 ? -44.558 -22.500 47.945 1.00 39.81 187 GLY A O 1
ATOM 1484 N N . SER A 1 188 ? -42.693 -22.729 49.185 1.00 44.03 188 SER A N 1
ATOM 1485 C CA . SER A 1 188 ? -41.732 -22.619 48.084 1.00 44.03 188 SER A CA 1
ATOM 1486 C C . SER A 1 188 ? -41.793 -23.870 47.203 1.00 44.03 188 SER A C 1
ATOM 1488 O O . SER A 1 188 ? -41.547 -24.977 47.689 1.00 44.03 188 SER A O 1
ATOM 1490 N N . ARG A 1 189 ? -42.057 -23.718 45.904 1.00 45.19 189 ARG A N 1
ATOM 1491 C CA . ARG A 1 189 ? -41.871 -24.797 44.928 1.00 45.19 189 ARG A CA 1
ATOM 1492 C C . ARG A 1 189 ? -41.123 -24.274 43.707 1.00 45.19 189 ARG A C 1
ATOM 1494 O O . ARG A 1 189 ? -41.713 -23.751 42.769 1.00 45.19 189 ARG A O 1
ATOM 1501 N N . SER A 1 190 ? -39.804 -24.418 43.775 1.00 48.16 190 SER A N 1
ATOM 1502 C CA . SER A 1 190 ? -38.898 -24.378 42.632 1.00 48.16 190 SER A CA 1
ATOM 1503 C C . SER A 1 190 ? -38.910 -25.762 41.988 1.00 48.16 190 SER A C 1
ATOM 1505 O O . SER A 1 190 ? -38.323 -26.682 42.547 1.00 48.16 190 SER A O 1
ATOM 1507 N N . ASP A 1 191 ? -39.572 -25.910 40.841 1.00 48.59 191 ASP A N 1
ATOM 1508 C CA . ASP A 1 191 ? -39.371 -27.061 39.960 1.00 48.59 191 ASP A CA 1
ATOM 1509 C C . ASP A 1 191 ? -38.599 -26.593 38.723 1.00 48.59 191 ASP A C 1
ATOM 1511 O O . ASP A 1 191 ? -39.051 -25.784 37.912 1.00 48.59 191 ASP A O 1
ATOM 1515 N N . SER A 1 192 ? -37.379 -27.107 38.655 1.00 51.94 192 SER A N 1
ATOM 1516 C CA . SER A 1 192 ? -36.477 -27.160 37.518 1.00 51.94 192 SER A CA 1
ATOM 1517 C C . SER A 1 192 ? -37.133 -27.820 36.307 1.00 51.94 192 SER A C 1
ATOM 1519 O O . SER A 1 192 ? -37.703 -28.905 36.442 1.00 51.94 192 SER A O 1
ATOM 1521 N N . LEU A 1 193 ? -36.928 -27.264 35.111 1.00 48.84 193 LEU A N 1
ATOM 1522 C CA . LEU A 1 193 ? -37.008 -28.057 33.890 1.00 48.84 193 LEU A CA 1
ATOM 1523 C C . LEU A 1 193 ? -35.846 -27.749 32.946 1.00 48.84 193 LEU A C 1
ATOM 1525 O O . LEU A 1 193 ? -35.549 -26.611 32.593 1.00 48.84 193 LEU A O 1
ATOM 1529 N N . ILE A 1 194 ? -35.178 -28.852 32.646 1.00 48.31 194 ILE A N 1
ATOM 1530 C CA . ILE A 1 194 ? -34.017 -29.105 31.809 1.00 48.31 194 ILE A CA 1
ATOM 1531 C C . ILE A 1 194 ? -34.395 -28.933 30.335 1.00 48.31 194 ILE A C 1
ATOM 1533 O O . ILE A 1 194 ? -35.440 -29.437 29.935 1.00 48.31 194 ILE A O 1
ATOM 1537 N N . GLN A 1 195 ? -33.502 -28.362 29.520 1.00 52.53 195 GLN A N 1
ATOM 1538 C CA . GLN A 1 195 ? -33.119 -28.996 28.251 1.00 52.53 195 GLN A CA 1
ATOM 1539 C C . GLN A 1 195 ? -31.798 -28.439 27.711 1.00 52.53 195 GLN A C 1
ATOM 1541 O O . GLN A 1 195 ? -31.700 -27.342 27.171 1.00 52.53 195 GLN A O 1
ATOM 1546 N N . THR A 1 196 ? -30.775 -29.259 27.921 1.00 46.78 196 THR A N 1
ATOM 1547 C CA . THR A 1 196 ? -29.552 -29.392 27.135 1.00 46.78 196 THR A CA 1
ATOM 1548 C C . THR A 1 196 ? -29.881 -29.645 25.664 1.00 46.78 196 THR A C 1
ATOM 1550 O O . THR A 1 196 ? -30.661 -30.549 25.369 1.00 46.78 196 THR A O 1
ATOM 1553 N N . ALA A 1 197 ? -29.247 -28.896 24.763 1.00 52.00 197 ALA A N 1
ATOM 1554 C CA . ALA A 1 197 ? -29.126 -29.244 23.352 1.00 52.00 197 ALA A CA 1
ATOM 1555 C C . ALA A 1 197 ? -27.636 -29.416 23.027 1.00 52.00 197 ALA A C 1
ATOM 1557 O O . ALA A 1 197 ? -26.808 -28.580 23.397 1.00 52.00 197 ALA A O 1
ATOM 1558 N N . GLU A 1 198 ? -27.334 -30.560 22.424 1.00 60.22 198 GLU A N 1
ATOM 1559 C CA . GLU A 1 198 ? -26.021 -31.046 22.008 1.00 60.22 198 GLU A CA 1
ATOM 1560 C C . GLU A 1 198 ? -25.424 -30.208 20.862 1.00 60.22 198 GLU A C 1
ATOM 1562 O O . GLU A 1 198 ? -26.171 -29.641 20.062 1.00 60.22 198 GLU A O 1
ATOM 1567 N N . PRO A 1 199 ? -24.088 -30.146 20.738 1.00 57.44 199 PRO A N 1
ATOM 1568 C CA . PRO A 1 199 ? -23.432 -29.682 19.524 1.00 57.44 199 PRO A CA 1
ATOM 1569 C C . PRO A 1 199 ? -23.388 -30.796 18.464 1.00 57.44 199 PRO A C 1
ATOM 1571 O O . PRO A 1 199 ? -22.810 -31.857 18.696 1.00 57.44 199 PRO A O 1
ATOM 1574 N N . GLU A 1 200 ? -23.959 -30.525 17.287 1.00 58.53 200 GLU A N 1
ATOM 1575 C CA . GLU A 1 200 ? -23.707 -31.291 16.062 1.00 58.53 200 GLU A CA 1
ATOM 1576 C C . GLU A 1 200 ? -22.234 -31.147 15.649 1.00 58.53 200 GLU A C 1
ATOM 1578 O O . GLU A 1 200 ? -21.731 -30.049 15.399 1.00 58.53 200 GLU A O 1
ATOM 1583 N N . SER A 1 201 ? -21.550 -32.284 15.575 1.00 60.69 201 SER A N 1
ATOM 1584 C CA . SER A 1 201 ? -20.305 -32.478 14.842 1.00 60.69 201 SER A CA 1
ATOM 1585 C C . SER A 1 201 ? -20.607 -32.542 13.345 1.00 60.69 201 SER A C 1
ATOM 1587 O O . SER A 1 201 ? -21.385 -33.390 12.914 1.00 60.69 201 SER A O 1
ATOM 1589 N N . LEU A 1 202 ? -19.984 -31.665 12.559 1.00 64.06 202 LEU A N 1
ATOM 1590 C CA . LEU A 1 202 ? -19.917 -31.799 11.106 1.00 64.06 202 LEU A CA 1
ATOM 1591 C C . LEU A 1 202 ? -18.614 -32.508 10.756 1.00 64.06 202 LEU A C 1
ATOM 1593 O O . LEU A 1 202 ? -17.527 -31.982 11.002 1.00 64.06 202 LEU A O 1
ATOM 1597 N N . ASP A 1 203 ? -18.785 -33.715 10.234 1.00 62.12 203 ASP A N 1
ATOM 1598 C CA . ASP A 1 203 ? -17.742 -34.593 9.738 1.00 62.12 203 ASP A CA 1
ATOM 1599 C C . ASP A 1 203 ? -16.972 -33.963 8.569 1.00 62.12 203 ASP A C 1
ATOM 1601 O O . ASP A 1 203 ? -17.528 -33.321 7.672 1.00 62.12 203 ASP A O 1
ATOM 1605 N N . GLU A 1 204 ? -15.660 -34.181 8.618 1.00 63.66 204 GLU A N 1
ATOM 1606 C CA . GLU A 1 204 ? -14.760 -34.180 7.474 1.00 63.66 204 GLU A CA 1
ATOM 1607 C C . GLU A 1 204 ? -15.202 -35.274 6.493 1.00 63.66 204 GLU A C 1
ATOM 1609 O O . GLU A 1 204 ? -15.403 -36.404 6.918 1.00 63.66 204 GLU A O 1
ATOM 1614 N N . ASP A 1 205 ? -15.344 -34.943 5.207 1.00 62.69 205 ASP A N 1
ATOM 1615 C CA . ASP A 1 205 ? -14.932 -35.782 4.068 1.00 62.69 205 ASP A CA 1
ATOM 1616 C C . ASP A 1 205 ? -15.406 -35.143 2.749 1.00 62.69 205 ASP A C 1
ATOM 1618 O O . ASP A 1 205 ? -16.599 -34.965 2.524 1.00 62.69 205 ASP A O 1
ATOM 1622 N N . ASP A 1 206 ? -14.462 -34.750 1.884 1.00 59.94 206 ASP A N 1
ATOM 1623 C CA . ASP A 1 206 ? -14.287 -35.327 0.537 1.00 59.94 206 ASP A CA 1
ATOM 1624 C C . ASP A 1 206 ? -13.442 -34.423 -0.396 1.00 59.94 206 ASP A C 1
ATOM 1626 O O . ASP A 1 206 ? -13.869 -33.343 -0.802 1.00 59.94 206 ASP A O 1
ATOM 1630 N N . LYS A 1 207 ? -12.294 -34.994 -0.801 1.00 52.59 207 LYS A N 1
ATOM 1631 C CA . LYS A 1 207 ? -11.550 -34.873 -2.081 1.00 52.59 207 LYS A CA 1
ATOM 1632 C C . LYS A 1 207 ? -10.854 -33.572 -2.493 1.00 52.59 207 LYS A C 1
ATOM 1634 O O . LYS A 1 207 ? -11.514 -32.599 -2.911 1.00 52.59 207 LYS A O 1
#

Secondary structure (DSSP, 8-state):
-HHHHHHHHHHH-TTEEEEEETTEEEEEESS-HHHHTTTSPPEEEEETTEEEEE-HHHHEE--TT--SSEEEEEE---TT--S----HHHHHHEEEEEETTTTEEEEEE-TTS-TT--EEEES----TT-----HHHHHHHHHHHHHHHHHHHHHHHHHHHHHHHHHTTS---------------------------PPPP------

Radius of gyration: 37.54 Å; chains: 1; bounding box: 75×50×101 Å

Foldseek 3Di:
DVVVVQVVVCVQAVQWDWDDDPNKTWIKGQAALVVVQVRDAWDWDDDPQKIKTAGSLLQWDDDPPGRRMITGNDMDDPPVDPDDDCDPSNVLQWDWDQDPVVRDIDTHGPPPPDPSNGMDMDGDDPPPPPPVPVVVVVVVVVVVVVVVVVVVVVVVVVVVVVVVVVCVVPPDPDDDDDDDDDDDDDDDDDDDDDDDDDDDDDDDDDD

InterPro domains:
  IPR021109 Aspartic peptidase domain superfamily [G3DSA:2.40.70.10] (3-108)
  IPR021109 Aspartic peptidase domain superfamily [SSF50630] (32-107)
  IPR033121 Peptidase family A1 domain [PF00026] (32-106)
  IPR033121 Peptidase family A1 domain [PS51767] (1-108)

pLDDT: mean 80.36, std 17.35, range [39.81, 97.44]